Protein AF-A0A1V5HMG7-F1 (afdb_monomer)

Solvent-accessible surface area (backbone atoms only — not comparable to full-atom values): 12426 Å² total; per-residue (Å²): 134,92,83,87,89,84,86,83,82,83,75,90,71,89,78,79,80,79,65,58,74,43,75,39,18,56,75,58,71,57,64,48,77,43,84,37,98,64,78,73,75,46,53,29,39,28,39,98,87,43,77,40,80,52,62,65,53,78,57,101,50,31,39,41,38,46,32,39,56,62,41,57,50,66,52,40,67,31,29,38,40,39,27,39,102,86,50,78,48,68,35,36,31,35,26,33,52,66,51,83,76,68,47,74,50,60,67,86,51,69,45,70,47,84,57,64,32,34,40,37,32,30,38,84,97,30,69,43,25,67,73,42,45,67,56,51,22,41,48,51,34,44,55,68,15,62,85,63,78,90,49,70,53,66,32,26,32,56,50,82,40,81,85,43,54,83,38,55,39,85,67,91,60,56,70,70,36,54,49,69,94,63,42,34,40,71,62,69,14,27,30,34,34,32,44,77,31,21,26,76,42,78,22,67,37,46,70,41,34,52,60,50,62,63,75,60,111

Structure (mmCIF, N/CA/C/O backbone):
data_AF-A0A1V5HMG7-F1
#
_entry.id   AF-A0A1V5HMG7-F1
#
loop_
_atom_site.group_PDB
_atom_site.id
_atom_site.type_symbol
_atom_site.label_atom_id
_atom_site.label_alt_id
_atom_site.label_comp_id
_atom_site.label_asym_id
_atom_site.label_entity_id
_atom_site.label_seq_id
_atom_site.pdbx_PDB_ins_code
_atom_site.Cartn_x
_atom_site.Cartn_y
_atom_site.Cartn_z
_atom_site.occupancy
_atom_site.B_iso_or_equiv
_atom_site.auth_seq_id
_atom_site.auth_comp_id
_atom_site.auth_asym_id
_atom_site.auth_atom_id
_atom_site.pdbx_PDB_model_num
ATOM 1 N N . MET A 1 1 ? 56.183 -11.921 -51.281 1.00 41.34 1 MET A N 1
ATOM 2 C CA . MET A 1 1 ? 56.524 -10.857 -50.303 1.00 41.34 1 MET A CA 1
ATOM 3 C C . MET A 1 1 ? 55.271 -10.004 -50.102 1.00 41.34 1 MET A C 1
ATOM 5 O O . MET A 1 1 ? 54.881 -9.330 -51.035 1.00 41.34 1 MET A O 1
ATOM 9 N N . LYS A 1 2 ? 54.412 -10.300 -49.115 1.00 40.88 2 LYS A N 1
ATOM 10 C CA . LYS A 1 2 ? 54.302 -9.635 -47.791 1.00 40.88 2 LYS A CA 1
ATOM 11 C C . LYS A 1 2 ? 54.381 -8.093 -47.836 1.00 40.88 2 LYS A C 1
ATOM 13 O O . LYS A 1 2 ? 55.492 -7.581 -47.915 1.00 40.88 2 LYS A O 1
ATOM 18 N N . LYS A 1 3 ? 53.235 -7.401 -47.682 1.00 42.84 3 LYS A N 1
ATOM 19 C CA . LYS A 1 3 ? 52.805 -6.564 -46.519 1.00 42.84 3 LYS A CA 1
ATOM 20 C C . LYS A 1 3 ? 51.472 -5.830 -46.860 1.00 42.84 3 LYS A C 1
ATOM 22 O O . LYS A 1 3 ? 51.414 -5.196 -47.900 1.00 42.84 3 LYS A O 1
ATOM 27 N N . ILE A 1 4 ? 50.338 -6.153 -46.210 1.00 47.94 4 ILE A N 1
ATOM 28 C CA . ILE A 1 4 ? 49.714 -5.519 -45.004 1.00 47.94 4 ILE A CA 1
ATOM 29 C C . ILE A 1 4 ? 49.029 -4.173 -45.361 1.00 47.94 4 ILE A C 1
ATOM 31 O O . ILE A 1 4 ? 49.725 -3.223 -45.684 1.00 47.94 4 ILE A O 1
ATOM 35 N N . LEU A 1 5 ? 47.701 -4.130 -45.571 1.00 47.50 5 LEU A N 1
ATOM 36 C CA . LEU A 1 5 ? 46.578 -3.959 -44.608 1.00 47.50 5 LEU A CA 1
ATOM 37 C C . LEU A 1 5 ? 46.328 -2.483 -44.205 1.00 47.50 5 LEU A C 1
ATOM 39 O O . LEU A 1 5 ? 47.068 -1.932 -43.398 1.00 47.50 5 LEU A O 1
ATOM 43 N N . LEU A 1 6 ? 45.236 -1.896 -44.716 1.00 42.19 6 LEU A N 1
ATOM 44 C CA . LEU A 1 6 ? 44.549 -0.713 -44.165 1.00 42.19 6 LEU A CA 1
ATOM 45 C C . LEU A 1 6 ? 43.029 -0.941 -44.343 1.00 42.19 6 LEU A C 1
ATOM 47 O O . LEU A 1 6 ? 42.473 -0.694 -4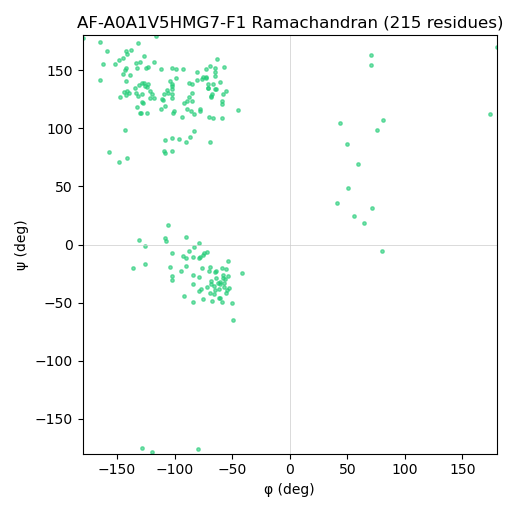5.405 1.00 42.19 6 LEU A O 1
ATOM 51 N N . LEU A 1 7 ? 42.438 -1.818 -43.533 1.00 39.22 7 LEU A N 1
ATOM 52 C CA . LEU A 1 7 ? 41.640 -1.484 -42.346 1.00 39.22 7 LEU A CA 1
ATOM 53 C C . LEU A 1 7 ? 40.410 -0.603 -42.657 1.00 39.22 7 LEU A C 1
ATOM 55 O O . LEU A 1 7 ? 40.332 0.561 -42.280 1.00 39.22 7 LEU A O 1
ATOM 59 N N . LEU A 1 8 ? 39.430 -1.199 -43.337 1.00 46.22 8 LEU A N 1
ATOM 60 C CA . LEU A 1 8 ? 38.052 -0.716 -43.367 1.00 46.22 8 LEU A CA 1
ATOM 61 C C . LEU A 1 8 ? 37.351 -1.325 -42.141 1.00 46.22 8 LEU A C 1
ATOM 63 O O . LEU A 1 8 ? 36.917 -2.473 -42.186 1.00 46.22 8 LEU A O 1
ATOM 67 N N . ILE A 1 9 ? 37.331 -0.609 -41.012 1.00 46.00 9 ILE A N 1
ATOM 68 C CA . ILE A 1 9 ? 36.569 -1.022 -39.823 1.00 46.00 9 ILE A CA 1
ATOM 69 C C . ILE A 1 9 ? 35.231 -0.301 -39.863 1.00 46.00 9 ILE A C 1
ATOM 71 O O . ILE A 1 9 ? 35.075 0.804 -39.353 1.00 46.00 9 ILE A O 1
ATOM 75 N N . LEU A 1 10 ? 34.264 -0.962 -40.490 1.00 47.91 10 LEU A N 1
ATOM 76 C CA . LEU A 1 10 ? 32.855 -0.779 -40.188 1.00 47.91 10 LEU A CA 1
ATOM 77 C C . LEU A 1 10 ? 32.445 -1.989 -39.337 1.00 47.91 10 LEU A C 1
ATOM 79 O O . LEU A 1 10 ? 31.935 -2.980 -39.849 1.00 47.91 10 LEU A O 1
ATOM 83 N N . THR A 1 11 ? 32.745 -1.959 -38.040 1.00 46.00 11 THR A N 1
ATOM 84 C CA . THR A 1 11 ? 32.173 -2.914 -37.083 1.00 46.00 11 THR A CA 1
ATOM 85 C C . THR A 1 11 ? 31.175 -2.173 -36.221 1.00 46.00 11 THR A C 1
ATOM 87 O O . THR A 1 11 ? 31.508 -1.634 -35.169 1.00 46.00 11 THR A O 1
ATOM 90 N N . ILE A 1 12 ? 29.932 -2.161 -36.693 1.00 47.66 12 ILE A N 1
ATOM 91 C CA . ILE A 1 12 ? 28.766 -2.036 -35.829 1.00 47.66 12 ILE A CA 1
ATOM 92 C C . ILE A 1 12 ? 28.712 -3.355 -35.049 1.00 47.66 12 ILE A C 1
ATOM 94 O O . ILE A 1 12 ? 28.147 -4.341 -35.507 1.00 47.66 12 ILE A O 1
ATOM 98 N N . LEU A 1 13 ? 29.401 -3.399 -33.914 1.00 39.97 13 LEU A N 1
ATOM 99 C CA . LEU A 1 13 ? 29.190 -4.404 -32.878 1.00 39.97 13 LEU A CA 1
ATOM 100 C C . LEU A 1 13 ? 28.547 -3.660 -31.713 1.00 39.97 13 LEU A C 1
ATOM 102 O O . LEU A 1 13 ? 29.211 -3.227 -30.777 1.00 39.97 13 LEU A O 1
ATOM 106 N N . ALA A 1 14 ? 27.237 -3.448 -31.838 1.00 54.09 14 ALA A N 1
ATOM 107 C CA . ALA A 1 14 ? 26.386 -3.203 -30.689 1.00 54.09 14 ALA A CA 1
ATOM 108 C C . ALA A 1 14 ? 26.505 -4.428 -29.770 1.00 54.09 14 ALA A C 1
ATOM 110 O O . ALA A 1 14 ? 26.261 -5.555 -30.199 1.00 54.09 14 ALA A O 1
ATOM 111 N N . GLY A 1 15 ? 26.937 -4.209 -28.533 1.00 37.56 15 GLY A N 1
ATOM 112 C CA . GLY A 1 15 ? 27.116 -5.262 -27.541 1.00 37.56 15 GLY A CA 1
ATOM 113 C C . GLY A 1 15 ? 27.062 -4.683 -26.133 1.00 37.56 15 GLY A C 1
ATOM 114 O O . GLY A 1 15 ? 28.106 -4.430 -25.549 1.00 37.56 15 GLY A O 1
ATOM 115 N N . CYS A 1 16 ? 25.829 -4.450 -25.668 1.00 39.88 16 CYS A N 1
ATOM 116 C CA . CYS A 1 16 ? 25.355 -4.148 -24.307 1.00 39.88 16 CYS A CA 1
ATOM 117 C C . CYS A 1 16 ? 26.059 -3.030 -23.514 1.00 39.88 16 CYS A C 1
ATOM 119 O O . CYS A 1 16 ? 26.917 -3.269 -22.672 1.00 39.88 16 CYS A O 1
ATOM 121 N N . GLN A 1 17 ? 25.586 -1.801 -23.731 1.00 54.19 17 GLN A N 1
ATOM 122 C CA . GLN A 1 17 ? 25.512 -0.761 -22.7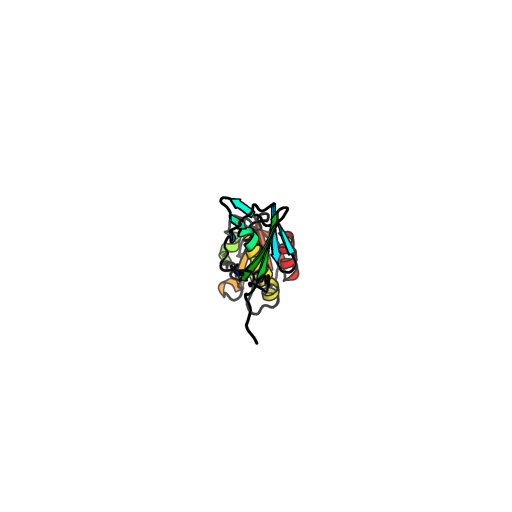00 1.00 54.19 17 GLN A CA 1
ATOM 123 C C . GLN A 1 17 ? 24.468 -1.208 -21.654 1.00 54.19 17 GLN A C 1
ATOM 125 O O . GLN A 1 17 ? 23.368 -1.587 -22.055 1.00 54.19 17 GLN A O 1
ATOM 130 N N . ASP A 1 18 ? 24.783 -1.197 -20.356 1.00 61.09 18 ASP A N 1
ATOM 131 C CA . ASP A 1 18 ? 23.780 -1.426 -19.304 1.00 61.09 18 ASP A CA 1
ATOM 132 C C . ASP A 1 18 ? 22.726 -0.304 -19.329 1.00 61.09 18 ASP A C 1
ATOM 134 O O . ASP A 1 18 ? 23.083 0.874 -19.408 1.00 61.09 18 ASP A O 1
ATOM 138 N N . ASP A 1 19 ? 21.436 -0.654 -19.254 1.00 75.06 19 ASP A N 1
ATOM 139 C CA . ASP A 1 19 ? 20.359 0.334 -19.108 1.00 75.06 19 ASP A CA 1
ATOM 140 C C . ASP A 1 19 ? 20.630 1.214 -17.871 1.00 75.06 19 ASP A C 1
ATOM 142 O O . ASP A 1 19 ? 20.900 0.656 -16.797 1.00 75.06 19 ASP A O 1
ATOM 146 N N . PRO A 1 20 ? 20.541 2.557 -17.966 1.00 82.38 20 PRO A N 1
ATOM 147 C CA . PRO A 1 20 ? 20.749 3.425 -16.813 1.00 82.38 20 PRO A CA 1
ATOM 148 C C . PRO A 1 20 ? 19.769 3.069 -15.685 1.00 82.38 20 PRO A C 1
ATOM 150 O O . PRO A 1 20 ? 18.562 2.944 -15.913 1.00 82.38 20 PRO A O 1
ATOM 153 N N . LEU A 1 21 ? 20.316 2.879 -14.478 1.00 91.12 21 LEU A N 1
ATOM 154 C CA . LEU A 1 21 ? 19.575 2.602 -13.251 1.00 91.12 21 LEU A CA 1
ATOM 155 C C . LEU A 1 21 ? 19.254 3.898 -12.527 1.00 91.12 21 LEU A C 1
ATOM 157 O O . LEU A 1 21 ? 20.141 4.646 -12.121 1.00 91.12 21 LEU A O 1
ATOM 161 N N . TYR A 1 22 ? 17.969 4.102 -12.326 1.00 91.50 22 TYR A N 1
ATOM 162 C CA . TYR A 1 22 ? 17.427 5.038 -11.376 1.00 91.50 22 TYR A CA 1
ATOM 163 C C . TYR A 1 22 ? 17.043 4.272 -10.113 1.00 91.50 22 TYR A C 1
ATOM 165 O O . TYR A 1 22 ? 16.729 3.091 -10.178 1.00 91.50 22 TYR A O 1
ATOM 173 N N . GLN A 1 23 ? 17.081 4.922 -8.961 1.00 94.00 23 GLN A N 1
ATOM 174 C CA . GLN A 1 23 ? 16.575 4.374 -7.707 1.00 94.00 23 GLN A CA 1
ATOM 175 C C . GLN A 1 23 ? 15.573 5.363 -7.159 1.00 94.00 23 GLN A C 1
ATOM 177 O O . GLN A 1 23 ? 15.704 6.544 -7.414 1.00 94.00 23 GLN A O 1
ATOM 182 N N . TYR A 1 24 ? 14.616 4.885 -6.402 1.00 90.81 24 TYR A N 1
ATOM 183 C CA . TYR A 1 24 ? 13.510 5.556 -5.760 1.00 90.81 24 TYR A CA 1
ATOM 184 C C . TYR A 1 24 ? 13.277 4.751 -4.488 1.00 90.81 24 TYR A C 1
ATOM 186 O O . TYR A 1 24 ? 13.724 3.620 -4.328 1.00 90.81 24 TYR A O 1
ATOM 194 N N . ASP A 1 25 ? 12.649 5.348 -3.510 1.00 88.75 25 ASP A N 1
ATOM 195 C CA . ASP A 1 25 ? 12.481 4.743 -2.208 1.00 88.75 25 ASP A CA 1
ATOM 196 C C . ASP A 1 25 ? 11.134 5.247 -1.695 1.00 88.75 25 ASP A C 1
ATOM 198 O O . ASP A 1 25 ? 10.872 6.426 -1.718 1.00 88.75 25 ASP A O 1
ATOM 202 N N . LYS A 1 26 ? 10.203 4.407 -1.283 1.00 75.00 26 LYS A N 1
ATOM 203 C CA . LYS A 1 26 ? 8.953 4.764 -0.580 1.00 75.00 26 LYS A CA 1
ATOM 204 C C . LYS A 1 26 ? 9.188 5.115 0.864 1.00 75.00 26 LYS A C 1
ATOM 206 O O . LYS A 1 26 ? 8.304 5.651 1.523 1.00 75.00 26 LYS A O 1
ATOM 211 N N . GLN A 1 27 ? 10.405 4.875 1.330 1.00 72.06 27 GLN A N 1
ATOM 212 C CA . GLN A 1 27 ? 10.985 5.577 2.45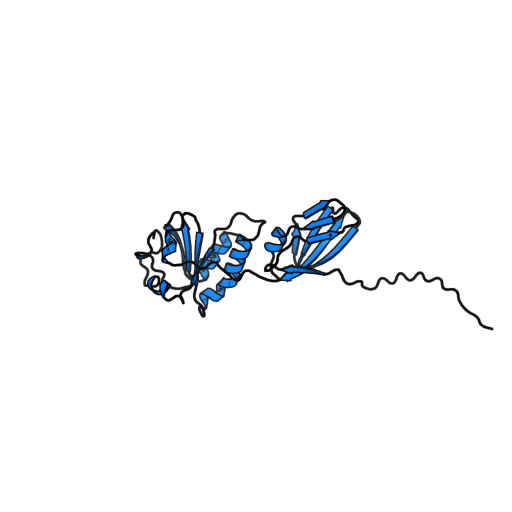2 1.00 72.06 27 GLN A CA 1
ATOM 213 C C . GLN A 1 27 ? 11.767 6.859 2.006 1.00 72.06 27 GLN A C 1
ATOM 215 O O . GLN A 1 27 ? 12.007 7.687 2.882 1.00 72.06 27 GLN A O 1
ATOM 220 N N . ASN A 1 28 ? 12.071 7.114 0.702 1.00 64.38 28 ASN A N 1
ATOM 221 C CA . ASN A 1 28 ? 12.680 8.350 0.104 1.00 64.38 28 ASN A CA 1
ATOM 222 C C . ASN A 1 28 ? 12.231 8.702 -1.372 1.00 64.38 28 ASN A C 1
ATOM 224 O O . ASN A 1 28 ? 12.987 8.543 -2.348 1.00 64.38 28 ASN A O 1
ATOM 228 N N . PRO A 1 29 ? 10.968 9.148 -1.560 1.00 76.81 29 PRO A N 1
ATOM 229 C CA . PRO A 1 29 ? 10.334 9.200 -2.887 1.00 76.81 29 PRO A CA 1
ATOM 230 C C . PRO A 1 29 ? 10.660 10.483 -3.672 1.00 76.81 29 PRO A C 1
ATOM 232 O O . PRO A 1 29 ? 10.606 11.573 -3.107 1.00 76.81 29 PRO A O 1
ATOM 235 N N . HIS A 1 30 ? 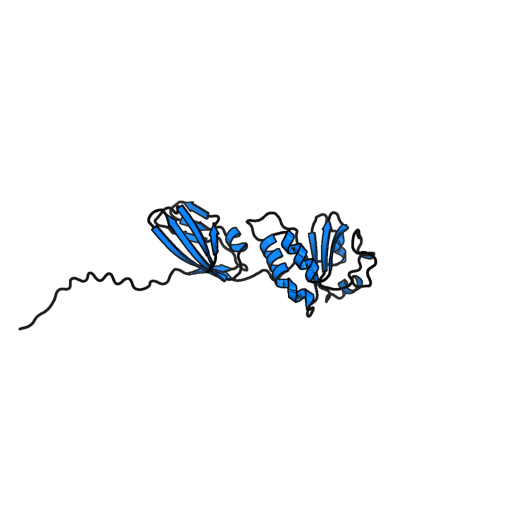10.936 10.404 -4.984 1.00 75.88 30 HIS A N 1
ATOM 236 C CA . HIS A 1 30 ? 11.226 11.570 -5.846 1.00 75.88 30 HIS A CA 1
ATOM 237 C C . HIS A 1 30 ? 10.644 11.461 -7.258 1.00 75.88 30 HIS A C 1
ATOM 239 O O . HIS A 1 30 ? 10.454 10.371 -7.793 1.00 75.88 30 HIS A O 1
ATOM 245 N N . GLN A 1 31 ? 10.350 12.612 -7.873 1.00 84.62 31 GLN A N 1
ATOM 246 C CA . GLN A 1 31 ? 9.998 12.611 -9.289 1.00 84.62 31 GLN A CA 1
ATOM 247 C C . GLN A 1 31 ? 11.205 12.169 -10.095 1.00 84.62 31 GLN A C 1
ATOM 249 O O . GLN A 1 31 ? 12.354 12.451 -9.740 1.00 84.62 31 GLN A O 1
ATOM 254 N N . LEU A 1 32 ? 10.925 11.516 -11.201 1.00 91.06 32 LEU A N 1
ATOM 255 C CA . LEU A 1 32 ? 11.968 10.937 -12.002 1.00 91.06 32 LEU A CA 1
ATOM 256 C C . LEU A 1 32 ? 12.135 11.725 -13.297 1.00 91.06 32 LEU A C 1
ATOM 258 O O . LEU A 1 32 ? 11.193 11.811 -14.084 1.00 91.06 32 LEU A O 1
ATOM 262 N N . ASN A 1 33 ? 13.332 12.283 -13.507 1.00 90.69 33 ASN A N 1
ATOM 263 C CA . ASN A 1 33 ? 13.663 13.068 -14.694 1.00 90.69 33 ASN A CA 1
ATOM 264 C C . ASN A 1 33 ? 14.564 12.284 -15.632 1.00 90.69 33 ASN A C 1
ATOM 266 O O . ASN A 1 33 ? 15.619 11.768 -15.250 1.00 90.69 33 ASN A O 1
ATOM 270 N N . ILE A 1 34 ? 14.160 12.265 -16.889 1.00 91.81 34 ILE A N 1
ATOM 271 C CA . ILE A 1 34 ? 14.833 11.505 -17.923 1.00 91.81 34 ILE A CA 1
ATOM 272 C C . ILE A 1 34 ? 15.067 12.465 -19.087 1.00 91.81 34 ILE A C 1
ATOM 274 O O . ILE A 1 34 ? 14.120 12.965 -19.690 1.00 91.81 34 ILE A O 1
ATOM 278 N N . ALA A 1 35 ? 16.333 12.782 -19.374 1.00 91.56 35 ALA A N 1
ATOM 279 C CA . ALA A 1 35 ? 16.687 13.646 -20.497 1.00 91.56 35 ALA A CA 1
ATOM 280 C C . ALA A 1 35 ? 16.382 12.923 -21.811 1.00 91.56 35 ALA A C 1
ATOM 282 O O . ALA A 1 35 ? 16.854 11.803 -22.024 1.00 91.56 35 ALA A O 1
ATOM 283 N N . LEU A 1 36 ? 15.613 13.565 -22.689 1.00 86.00 36 LEU A N 1
ATOM 284 C CA . LEU A 1 36 ? 15.187 12.973 -23.951 1.00 86.00 36 LEU A CA 1
ATOM 285 C C . LEU A 1 36 ? 15.613 13.833 -25.129 1.00 86.00 36 LEU A C 1
ATOM 287 O O . LEU A 1 36 ? 15.441 15.045 -25.143 1.00 86.00 36 LEU A O 1
ATOM 291 N N . CYS A 1 37 ? 16.087 13.181 -26.182 1.00 90.38 37 CYS A N 1
ATOM 292 C CA . CYS A 1 37 ? 16.374 13.821 -27.463 1.00 90.38 37 CYS A CA 1
ATOM 293 C C . CYS A 1 37 ? 15.176 13.811 -28.430 1.00 90.38 37 CYS A C 1
ATOM 295 O O . CYS A 1 37 ? 15.323 14.207 -29.586 1.00 90.38 37 CYS A O 1
ATOM 297 N N . PHE A 1 38 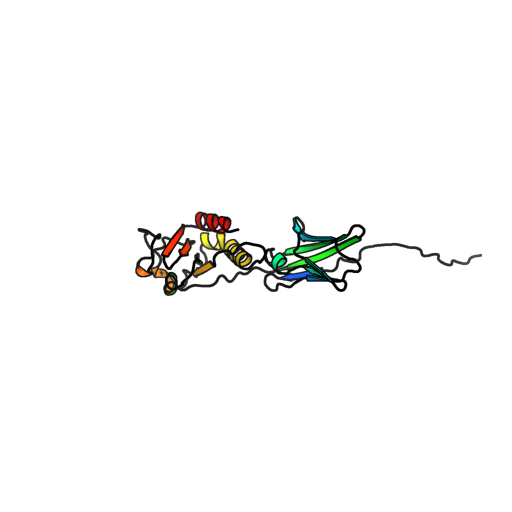? 14.009 13.358 -27.968 1.00 94.19 38 PHE A N 1
ATOM 298 C CA . PHE A 1 38 ? 12.762 13.297 -28.725 1.00 94.19 38 PHE A CA 1
ATOM 299 C C . PHE A 1 38 ? 11.569 13.657 -27.833 1.00 94.19 38 PHE A C 1
ATOM 301 O O . PHE A 1 38 ? 11.687 13.678 -26.606 1.00 94.19 38 PHE A O 1
ATOM 308 N N . THR A 1 39 ? 10.436 13.962 -28.463 1.00 95.62 39 THR A N 1
ATOM 309 C CA . THR A 1 39 ? 9.185 14.291 -27.774 1.00 95.62 39 THR A CA 1
ATOM 310 C C . THR A 1 39 ? 8.389 13.008 -27.530 1.00 95.62 39 THR A C 1
ATOM 312 O O . THR A 1 39 ? 8.006 12.375 -28.509 1.00 95.62 39 THR A O 1
ATOM 315 N N . PRO A 1 40 ? 8.145 12.606 -26.270 1.00 95.56 40 PRO A N 1
ATOM 316 C CA . PRO A 1 40 ? 7.413 11.386 -25.958 1.00 95.56 40 PRO A CA 1
ATOM 317 C C . PRO A 1 40 ? 5.927 11.535 -26.301 1.00 95.56 40 PRO A C 1
ATOM 319 O O . PRO A 1 40 ? 5.315 12.563 -26.014 1.00 95.56 40 PRO A O 1
ATOM 322 N N . GLU A 1 41 ? 5.348 10.495 -26.892 1.00 95.06 41 GLU A N 1
ATOM 323 C CA . GLU A 1 41 ? 3.904 10.364 -27.132 1.00 95.06 41 GLU A CA 1
ATOM 324 C C . GLU A 1 41 ? 3.267 9.419 -26.104 1.00 95.06 41 GLU A C 1
ATOM 326 O O . GLU A 1 41 ? 2.118 9.610 -25.711 1.00 95.06 41 GLU A O 1
ATOM 331 N N . GLU A 1 42 ? 4.031 8.439 -25.617 1.00 94.19 42 GLU A N 1
ATOM 332 C CA . GLU A 1 42 ? 3.598 7.496 -24.593 1.00 94.19 42 GLU A CA 1
ATOM 333 C C . GLU A 1 42 ? 4.741 7.196 -23.620 1.00 94.19 42 GLU A C 1
ATOM 335 O O . GLU A 1 42 ? 5.871 6.896 -24.019 1.00 94.19 42 GLU A O 1
ATOM 340 N N . VAL A 1 43 ? 4.432 7.270 -22.326 1.00 94.19 43 VAL A N 1
ATOM 341 C CA . VAL A 1 43 ? 5.347 6.923 -21.239 1.00 94.19 43 VAL A CA 1
ATOM 342 C C . VAL A 1 43 ? 4.619 6.023 -20.276 1.00 94.19 43 VAL A C 1
ATOM 344 O O . VAL A 1 43 ? 3.540 6.345 -19.767 1.00 94.19 43 VAL A O 1
ATOM 347 N N . VAL A 1 44 ? 5.263 4.907 -20.001 1.00 92.25 44 VAL A N 1
ATOM 348 C CA . VAL A 1 44 ? 4.708 3.870 -19.161 1.00 92.25 44 VAL A CA 1
ATOM 349 C C . VAL A 1 44 ? 5.755 3.404 -18.170 1.00 92.25 44 VAL A C 1
ATOM 351 O O . VAL A 1 44 ? 6.924 3.202 -18.511 1.00 92.25 44 VAL A O 1
ATOM 354 N N . LEU A 1 45 ? 5.335 3.272 -16.916 1.00 90.00 45 LEU A N 1
ATOM 355 C CA . LEU A 1 45 ? 6.141 2.623 -15.898 1.00 90.00 45 LEU A CA 1
ATOM 356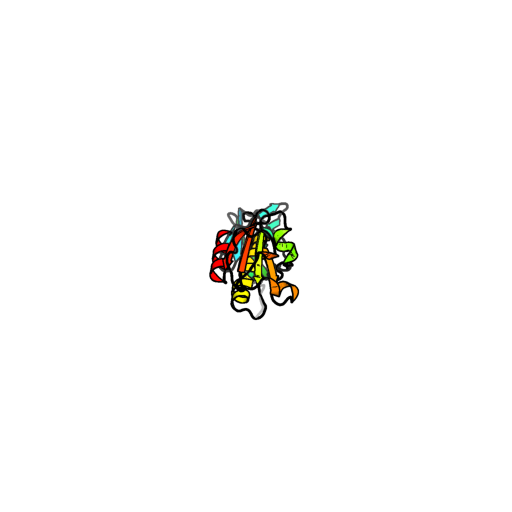 C C . LEU A 1 45 ? 5.886 1.151 -16.083 1.00 90.00 45 LEU A C 1
ATOM 358 O O . LEU A 1 45 ? 4.772 0.680 -15.888 1.00 90.00 45 LEU A O 1
ATOM 362 N N . LEU A 1 46 ? 6.932 0.487 -16.519 1.00 78.38 46 LEU A N 1
ATOM 363 C CA . LEU A 1 46 ? 7.028 -0.940 -16.615 1.00 78.38 46 LEU A CA 1
ATOM 364 C C . LEU A 1 46 ? 7.595 -1.459 -15.307 1.00 78.38 46 LEU A C 1
ATOM 366 O O . LEU A 1 46 ? 8.799 -1.636 -15.201 1.00 78.38 46 LEU A O 1
ATOM 370 N N . ASP A 1 47 ? 6.779 -1.758 -14.307 1.00 81.88 47 ASP A N 1
ATOM 371 C CA . ASP A 1 47 ? 7.250 -2.852 -13.446 1.00 81.88 47 ASP A CA 1
ATOM 372 C C . ASP A 1 47 ? 7.315 -4.124 -14.303 1.00 81.88 47 ASP A C 1
ATOM 374 O O . ASP A 1 47 ? 6.759 -4.155 -15.404 1.00 81.88 47 ASP A O 1
ATOM 378 N N . GLU A 1 48 ? 8.079 -5.131 -13.885 1.00 66.94 48 GLU A N 1
ATOM 379 C CA . GLU A 1 48 ? 8.241 -6.393 -14.620 1.00 66.94 48 GLU A CA 1
ATOM 380 C C . GLU A 1 48 ? 6.931 -6.953 -15.223 1.00 66.94 48 GLU A C 1
ATOM 382 O O . GLU A 1 48 ? 6.992 -7.688 -16.212 1.00 66.94 48 GLU A O 1
ATOM 387 N N . ASN A 1 49 ? 5.766 -6.602 -14.660 1.00 58.50 49 ASN A N 1
ATOM 388 C CA . ASN A 1 49 ? 4.461 -7.160 -15.001 1.00 58.50 49 ASN A CA 1
ATOM 389 C C . ASN A 1 49 ? 3.372 -6.149 -15.392 1.00 58.50 49 ASN A C 1
ATOM 391 O O . ASN A 1 49 ? 2.377 -6.563 -15.987 1.00 58.50 49 ASN A O 1
ATOM 395 N N . ASP A 1 50 ? 3.526 -4.862 -15.087 1.00 73.81 50 ASP A N 1
ATOM 396 C CA . ASP A 1 50 ? 2.469 -3.872 -15.293 1.00 73.81 50 ASP A CA 1
ATOM 397 C C . ASP A 1 50 ? 2.951 -2.682 -16.111 1.00 73.81 50 ASP A C 1
ATOM 39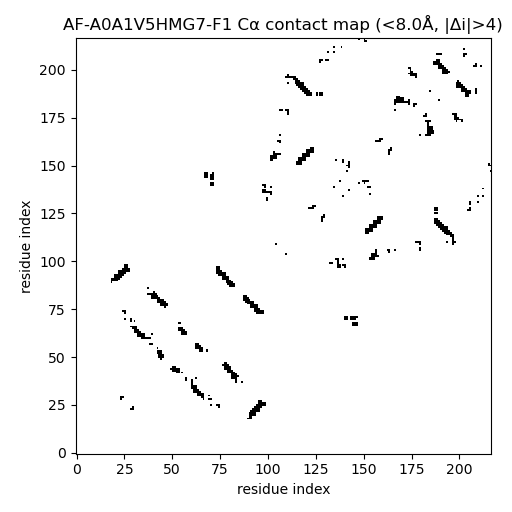9 O O . ASP A 1 50 ? 4.041 -2.151 -15.916 1.00 73.81 50 ASP A O 1
ATOM 403 N N . VAL A 1 51 ? 2.077 -2.247 -17.014 1.00 79.81 51 VAL A N 1
ATOM 404 C CA . VAL A 1 51 ? 2.248 -1.040 -17.814 1.00 79.81 51 VAL A CA 1
ATOM 405 C C . VAL A 1 51 ? 1.369 0.026 -17.187 1.00 79.81 51 VAL A C 1
ATOM 407 O O . VAL A 1 51 ? 0.181 0.139 -17.491 1.00 79.81 51 VAL A O 1
ATOM 410 N N . TYR A 1 52 ? 1.933 0.799 -16.273 1.00 77.81 52 TYR A N 1
ATOM 411 C CA . TYR A 1 52 ? 1.190 1.883 -15.659 1.00 77.81 52 TYR A CA 1
ATOM 412 C C . TYR A 1 52 ? 1.282 3.098 -16.550 1.00 77.81 52 TYR A C 1
ATOM 414 O O . TYR A 1 52 ? 2.383 3.578 -16.845 1.00 77.81 52 TYR A O 1
ATOM 422 N N . THR A 1 53 ? 0.120 3.621 -16.944 1.00 80.88 53 THR A N 1
ATOM 423 C CA . THR A 1 53 ? 0.073 4.982 -17.455 1.00 80.88 53 THR A CA 1
ATOM 424 C C . THR A 1 53 ? 0.598 5.864 -16.350 1.00 80.88 53 THR A C 1
ATOM 426 O O . THR A 1 53 ? -0.010 6.023 -15.288 1.00 80.88 53 THR A O 1
ATOM 429 N N . LEU A 1 54 ? 1.788 6.381 -16.595 1.00 79.69 54 LEU A N 1
ATOM 430 C CA . LEU A 1 54 ? 2.346 7.349 -15.702 1.00 79.69 54 LEU A CA 1
ATOM 431 C C . LEU A 1 54 ? 1.590 8.645 -15.908 1.00 79.69 54 LEU A C 1
ATOM 433 O O . LEU A 1 54 ? 1.201 9.000 -17.016 1.00 79.69 54 LEU A O 1
ATOM 437 N N . ASP A 1 55 ? 1.388 9.362 -14.825 1.00 81.56 55 ASP A N 1
ATOM 438 C CA . ASP A 1 55 ? 1.149 10.782 -14.959 1.00 81.56 55 ASP A CA 1
ATOM 439 C C . ASP A 1 55 ? 2.515 11.443 -15.205 1.00 81.56 55 ASP A C 1
ATOM 441 O O . ASP A 1 55 ? 3.422 11.339 -14.364 1.00 81.56 55 ASP A O 1
ATOM 445 N N . TRP A 1 56 ? 2.694 12.020 -16.396 1.00 93.12 56 TRP A N 1
ATOM 446 C CA . TRP A 1 56 ? 3.977 12.516 -16.902 1.00 93.12 56 TRP A CA 1
ATOM 447 C C . TRP A 1 56 ? 3.833 13.790 -17.751 1.00 93.12 56 TRP A C 1
ATOM 449 O O . TRP A 1 56 ? 2.752 14.103 -18.249 1.00 93.12 56 TRP A O 1
ATOM 459 N N . THR A 1 57 ? 4.931 14.536 -17.927 1.00 94.19 57 THR A N 1
ATOM 460 C CA . THR A 1 57 ? 5.005 15.753 -18.769 1.00 94.19 57 THR A CA 1
ATOM 461 C C . THR A 1 57 ? 6.333 15.864 -19.519 1.00 94.19 57 THR A C 1
ATOM 463 O O . THR A 1 57 ? 7.294 15.160 -19.200 1.00 94.19 57 THR A O 1
ATOM 466 N N . TYR A 1 58 ? 6.395 16.762 -20.510 1.00 96.12 58 TYR A N 1
ATOM 467 C CA . TYR A 1 58 ? 7.583 16.980 -21.336 1.00 96.12 58 TYR A CA 1
ATOM 468 C C . TYR A 1 58 ? 7.818 18.459 -21.689 1.00 96.12 58 TYR A C 1
ATOM 470 O O . TYR A 1 58 ? 6.913 19.107 -22.212 1.00 96.12 58 TYR A O 1
ATOM 478 N N . GLU A 1 59 ? 9.031 18.973 -21.458 1.00 89.25 59 GLU A N 1
ATOM 479 C CA . GLU A 1 59 ? 9.449 20.356 -21.771 1.00 89.25 59 GLU A CA 1
ATOM 480 C C . GLU A 1 59 ? 10.981 20.499 -21.784 1.00 89.25 59 GLU A C 1
ATOM 482 O O . GLU A 1 59 ? 11.667 19.680 -21.175 1.00 89.25 59 GLU A O 1
ATOM 487 N N . ASP A 1 60 ? 11.523 21.491 -22.513 1.00 88.62 60 ASP A N 1
ATOM 488 C CA . ASP A 1 60 ? 12.971 21.779 -22.636 1.00 88.62 60 ASP A CA 1
ATOM 489 C C . ASP A 1 60 ? 13.865 20.524 -22.765 1.00 88.62 60 ASP A C 1
ATOM 491 O O . ASP A 1 60 ? 14.994 20.469 -22.274 1.00 88.62 60 ASP A O 1
ATOM 495 N N . ALA A 1 61 ? 13.342 19.511 -23.465 1.00 93.44 61 ALA A N 1
ATOM 496 C CA . ALA A 1 61 ? 13.963 18.212 -23.711 1.00 93.44 61 ALA A CA 1
ATOM 497 C C . ALA A 1 61 ? 14.071 17.237 -22.508 1.00 93.44 61 ALA A C 1
ATOM 499 O O . ALA A 1 61 ? 14.983 16.408 -22.464 1.00 93.44 61 ALA A O 1
ATOM 500 N N . GLN A 1 62 ? 13.138 17.256 -21.551 1.00 93.94 62 GLN A N 1
ATOM 501 C CA . GLN A 1 62 ? 13.086 16.283 -20.444 1.00 93.94 62 GLN A CA 1
ATOM 502 C C . GLN A 1 62 ? 11.699 15.663 -20.256 1.00 93.94 62 GLN A C 1
ATOM 504 O O . GLN A 1 62 ? 10.699 16.374 -20.269 1.00 93.94 62 GLN A O 1
ATOM 509 N N . LEU A 1 63 ? 11.649 14.343 -20.033 1.00 94.62 63 LEU A N 1
ATOM 510 C CA . LEU A 1 63 ? 10.481 13.649 -19.491 1.00 94.62 63 LEU A CA 1
ATOM 511 C C . LEU A 1 63 ? 10.522 13.663 -17.978 1.00 94.62 63 LEU A C 1
ATOM 513 O O . LEU A 1 63 ? 11.554 13.403 -17.358 1.00 94.62 63 LEU A O 1
ATOM 517 N N . ILE A 1 64 ? 9.350 13.884 -17.414 1.00 91.44 64 ILE A N 1
ATOM 518 C CA . ILE A 1 64 ? 9.162 14.016 -15.986 1.00 91.44 64 ILE A CA 1
ATOM 519 C C . ILE A 1 64 ? 8.040 13.058 -15.572 1.00 91.44 64 ILE A C 1
ATOM 521 O O . ILE A 1 64 ? 6.933 13.164 -16.097 1.00 91.44 64 ILE A O 1
ATOM 525 N N . ILE A 1 65 ? 8.313 12.129 -14.646 1.00 90.06 65 ILE A N 1
ATOM 526 C CA . ILE A 1 65 ? 7.336 11.182 -14.070 1.00 90.06 65 ILE A CA 1
ATOM 527 C C . ILE A 1 65 ? 7.045 11.558 -12.629 1.00 90.06 65 ILE A C 1
ATOM 529 O O . ILE A 1 65 ? 7.961 11.695 -11.812 1.00 90.06 65 ILE A O 1
ATOM 533 N N . ARG A 1 66 ? 5.757 11.667 -12.304 1.00 85.25 66 ARG A N 1
ATOM 534 C CA . ARG A 1 66 ? 5.316 12.102 -10.979 1.00 85.25 66 ARG A CA 1
ATOM 535 C C . ARG A 1 66 ? 5.587 11.046 -9.908 1.00 85.25 66 ARG A C 1
ATOM 537 O O . ARG A 1 66 ? 5.282 9.865 -10.065 1.00 85.25 66 ARG A O 1
ATOM 544 N N . SER A 1 67 ? 6.116 11.503 -8.778 1.00 78.81 67 SER A N 1
ATOM 545 C CA . SER A 1 67 ? 6.422 10.684 -7.600 1.00 78.81 67 SER A CA 1
ATOM 546 C C . SER A 1 67 ? 5.186 10.065 -6.943 1.00 78.81 67 SER A C 1
ATOM 548 O O . SER A 1 67 ? 5.300 9.105 -6.209 1.00 78.81 67 SER A O 1
ATOM 550 N N . GLU A 1 68 ? 4.022 10.654 -7.164 1.00 73.81 68 GLU A N 1
ATOM 551 C CA . GLU A 1 68 ? 2.690 10.362 -6.643 1.00 73.81 68 GLU A CA 1
ATOM 552 C C . GLU A 1 68 ? 2.158 9.057 -7.155 1.00 73.81 68 GLU A C 1
ATOM 554 O O . GLU A 1 68 ? 1.742 8.192 -6.392 1.00 73.81 68 GLU A O 1
ATOM 559 N N . THR A 1 69 ? 2.283 8.951 -8.466 1.00 75.44 69 THR A N 1
ATOM 560 C CA . THR A 1 69 ? 2.244 7.725 -9.204 1.00 75.44 69 THR A CA 1
ATOM 561 C C . THR A 1 69 ? 3.213 6.789 -8.493 1.00 75.44 69 THR A C 1
ATOM 563 O O . THR A 1 69 ? 2.722 5.896 -7.822 1.00 75.44 69 THR A O 1
ATOM 566 N N . LEU A 1 70 ? 4.528 7.066 -8.470 1.00 80.12 70 LEU A N 1
ATOM 567 C CA . LEU A 1 70 ? 5.580 6.203 -7.880 1.00 80.12 70 LEU A CA 1
ATOM 568 C C . LEU A 1 70 ? 5.364 5.782 -6.399 1.00 80.12 70 LEU A C 1
ATOM 570 O O . LEU A 1 70 ? 5.792 4.698 -6.011 1.00 80.12 70 LEU A O 1
ATOM 574 N N . ASN A 1 71 ? 4.646 6.577 -5.605 1.00 74.31 71 ASN A N 1
ATOM 575 C CA . ASN A 1 71 ? 4.333 6.371 -4.186 1.00 74.31 71 ASN A CA 1
ATOM 576 C C . ASN A 1 71 ? 3.121 5.459 -3.986 1.00 74.31 71 ASN A C 1
ATOM 578 O O . ASN A 1 71 ? 3.022 4.797 -2.961 1.00 74.31 71 ASN A O 1
ATOM 582 N N . CYS A 1 72 ? 2.213 5.412 -4.964 1.00 68.38 72 CYS A N 1
ATOM 583 C CA . CYS A 1 72 ? 1.147 4.405 -5.027 1.00 68.38 72 CYS A CA 1
ATOM 584 C C . CYS A 1 72 ? 1.702 3.022 -5.319 1.00 68.38 72 CYS A C 1
ATOM 586 O O . CYS A 1 72 ? 1.017 2.021 -5.106 1.00 68.38 72 CYS A O 1
ATOM 588 N N . PHE A 1 73 ? 2.922 2.972 -5.845 1.00 69.56 73 PHE A N 1
ATOM 589 C CA . PHE A 1 73 ? 3.561 1.708 -6.116 1.00 69.56 73 PHE A CA 1
ATOM 590 C C . PHE A 1 73 ? 4.143 1.146 -4.831 1.00 69.56 73 PHE A C 1
ATOM 592 O O . PHE A 1 73 ? 4.067 1.716 -3.751 1.00 69.56 73 PHE A O 1
ATOM 599 N N . ILE A 1 74 ? 4.836 0.033 -4.956 1.00 69.94 74 ILE A N 1
ATOM 600 C CA . ILE A 1 74 ? 5.465 -0.688 -3.853 1.00 69.94 74 ILE A CA 1
ATOM 601 C C . ILE A 1 74 ? 6.996 -0.625 -3.926 1.00 69.94 74 ILE A C 1
ATOM 603 O O . ILE A 1 74 ? 7.526 -0.448 -5.018 1.00 69.94 74 ILE A O 1
ATOM 607 N N . ALA A 1 75 ? 7.723 -0.686 -2.806 1.00 82.56 75 ALA A N 1
ATOM 608 C CA . ALA A 1 75 ? 9.170 -0.929 -2.866 1.00 82.56 75 ALA A CA 1
ATOM 609 C C . ALA A 1 75 ? 9.460 -2.063 -3.865 1.00 82.56 75 ALA A C 1
ATOM 611 O O . ALA A 1 75 ? 9.016 -3.177 -3.618 1.00 82.56 75 ALA A O 1
ATOM 612 N N . GLY A 1 76 ? 10.157 -1.818 -4.972 1.00 68.38 76 GLY A N 1
ATOM 613 C CA . GLY A 1 76 ? 10.678 -2.821 -5.899 1.00 68.38 76 GLY A CA 1
ATOM 614 C C . GLY A 1 76 ? 11.434 -2.201 -7.072 1.00 68.38 76 GLY A C 1
ATOM 615 O O . GLY A 1 76 ? 11.381 -1.002 -7.264 1.00 68.38 76 GLY A O 1
ATOM 616 N N . GLU A 1 77 ? 12.126 -2.990 -7.884 1.00 90.88 77 GLU A N 1
ATOM 617 C CA . GLU A 1 77 ? 12.672 -2.499 -9.153 1.00 90.88 77 GLU A CA 1
ATOM 618 C C . GLU A 1 77 ? 11.606 -2.460 -10.257 1.00 90.88 77 GLU A C 1
ATOM 620 O O . GLU A 1 77 ? 10.757 -3.334 -10.377 1.00 90.88 77 GLU A O 1
ATOM 625 N N . TYR A 1 78 ? 11.669 -1.417 -11.070 1.00 91.88 78 TYR A N 1
ATOM 626 C CA . TYR A 1 78 ? 10.789 -1.045 -12.163 1.00 91.88 78 TYR A CA 1
ATOM 627 C C . TYR A 1 78 ? 11.665 -0.705 -13.377 1.00 91.88 78 TYR A C 1
ATOM 629 O O . TYR A 1 78 ? 12.893 -0.613 -13.320 1.00 91.88 78 TYR A O 1
ATOM 637 N N . ARG A 1 79 ? 11.024 -0.480 -14.508 1.00 95.00 79 ARG A N 1
ATOM 638 C CA . ARG A 1 79 ? 11.552 0.049 -15.756 1.00 95.00 79 ARG A CA 1
ATOM 639 C C . ARG A 1 79 ? 10.613 1.126 -16.256 1.00 95.00 79 ARG A C 1
ATOM 641 O O . ARG A 1 79 ? 9.442 1.150 -15.917 1.00 95.00 79 ARG A O 1
ATOM 648 N N . ILE A 1 80 ? 11.100 2.038 -17.070 1.00 94.94 80 ILE A N 1
ATOM 649 C CA . ILE A 1 80 ? 10.254 3.053 -17.693 1.00 94.94 80 ILE A CA 1
ATOM 650 C C . ILE A 1 80 ? 10.500 3.004 -19.183 1.00 94.94 80 ILE A C 1
ATOM 652 O O . ILE A 1 80 ? 11.639 3.194 -19.615 1.00 94.94 80 ILE A O 1
ATOM 656 N N . ASN A 1 81 ? 9.426 2.772 -19.941 1.00 94.88 81 ASN A N 1
ATOM 657 C CA . ASN A 1 81 ? 9.435 2.824 -21.394 1.00 94.88 81 ASN A CA 1
ATOM 658 C C . ASN A 1 81 ? 8.823 4.124 -21.887 1.00 94.88 81 ASN A C 1
ATOM 660 O O . ASN A 1 81 ? 7.763 4.555 -21.440 1.00 94.88 81 ASN A O 1
ATOM 664 N N . ILE A 1 82 ? 9.518 4.729 -22.836 1.00 94.94 82 ILE A N 1
ATOM 665 C CA . ILE A 1 82 ? 9.234 6.058 -23.352 1.00 94.94 82 ILE A CA 1
ATOM 666 C C . ILE A 1 82 ? 9.274 5.941 -24.864 1.00 94.94 82 ILE A C 1
ATOM 668 O O . ILE A 1 82 ? 10.312 5.577 -25.423 1.00 94.94 82 ILE A O 1
ATOM 672 N N . THR A 1 83 ? 8.156 6.216 -25.522 1.00 95.00 83 THR A N 1
ATOM 673 C CA . THR A 1 83 ? 7.999 6.002 -26.961 1.00 95.00 83 THR A CA 1
ATOM 674 C C . THR A 1 83 ? 7.391 7.208 -27.657 1.00 95.00 83 THR A C 1
ATOM 676 O O . THR A 1 83 ? 6.644 7.988 -27.067 1.00 95.00 83 THR A O 1
ATOM 679 N N . ASP A 1 84 ? 7.743 7.355 -28.925 1.00 94.25 84 ASP A N 1
ATOM 680 C CA . ASP A 1 84 ? 6.999 8.132 -29.910 1.00 94.25 84 ASP A CA 1
ATOM 681 C C . ASP A 1 84 ? 6.766 7.243 -31.145 1.00 94.25 84 ASP A C 1
ATOM 683 O O . ASP A 1 84 ? 7.139 6.067 -31.158 1.00 94.25 84 ASP A O 1
ATOM 687 N N . SER A 1 85 ? 6.195 7.795 -32.214 1.00 93.88 85 SER A N 1
ATOM 688 C CA . SER A 1 85 ? 5.971 7.073 -33.474 1.00 93.88 85 SER A CA 1
ATOM 689 C C . SER A 1 85 ? 7.199 6.384 -34.111 1.00 93.88 85 SER A C 1
ATOM 691 O O . SER A 1 85 ? 7.026 5.587 -35.039 1.00 93.88 85 SER A O 1
ATOM 693 N N . LYS A 1 86 ? 8.436 6.688 -33.688 1.00 93.88 86 LYS A N 1
ATOM 694 C CA . LYS A 1 86 ? 9.695 6.215 -34.300 1.00 93.88 86 LYS A CA 1
ATOM 695 C C . LYS A 1 86 ? 10.762 5.743 -33.310 1.00 93.88 86 LYS A C 1
ATOM 697 O O . LYS A 1 86 ? 11.678 5.036 -33.730 1.00 93.88 86 LYS A O 1
ATOM 702 N N . ASN A 1 87 ? 10.691 6.150 -32.049 1.00 93.75 87 ASN A N 1
ATOM 703 C CA . ASN A 1 87 ? 11.737 5.980 -31.050 1.00 93.75 87 ASN A CA 1
ATOM 704 C C . ASN A 1 87 ? 11.222 5.219 -29.828 1.00 93.75 87 ASN A C 1
ATOM 706 O O . ASN A 1 87 ? 10.045 5.261 -29.474 1.00 93.75 87 ASN A O 1
ATOM 710 N N . THR A 1 88 ? 12.138 4.532 -29.147 1.00 93.31 88 THR A N 1
ATOM 711 C CA . THR A 1 88 ? 11.873 3.863 -27.871 1.00 93.31 88 THR A CA 1
ATOM 712 C C . THR A 1 88 ? 13.102 3.966 -26.976 1.00 93.31 88 THR A C 1
ATOM 714 O O . THR A 1 88 ? 14.212 3.658 -27.410 1.00 93.31 88 THR A O 1
ATOM 717 N N . LEU A 1 89 ? 12.897 4.372 -25.724 1.00 92.56 89 LEU A N 1
ATOM 718 C CA . LEU A 1 89 ? 13.894 4.364 -24.657 1.00 92.56 89 LEU A CA 1
ATOM 719 C C . LEU A 1 89 ? 13.364 3.550 -23.472 1.00 92.56 89 LEU A C 1
ATOM 721 O O . LEU A 1 89 ? 12.214 3.724 -23.079 1.00 92.56 89 LEU A O 1
ATOM 725 N N . SER A 1 90 ? 14.221 2.703 -22.902 1.00 93.50 90 SER A N 1
ATOM 726 C CA . SER A 1 90 ? 13.960 1.928 -21.685 1.00 93.50 90 SER A CA 1
ATOM 727 C C . SER A 1 90 ? 15.010 2.273 -20.625 1.00 93.50 90 SER A C 1
ATOM 729 O O . SER A 1 90 ? 16.203 2.234 -20.921 1.00 93.50 90 SER A O 1
ATOM 731 N N . VAL A 1 91 ? 14.592 2.545 -19.387 1.00 93.69 91 VAL A N 1
ATOM 732 C CA . VAL A 1 91 ? 15.486 2.765 -18.226 1.00 93.69 91 VAL A CA 1
ATOM 733 C C . VAL A 1 91 ? 15.058 1.914 -17.031 1.00 93.69 91 VAL A C 1
ATOM 735 O O . VAL A 1 91 ? 13.898 1.524 -16.981 1.00 93.69 91 VAL A O 1
ATOM 738 N N . LYS A 1 92 ? 15.953 1.616 -16.078 1.00 95.06 92 LYS A N 1
ATOM 739 C CA . LYS A 1 92 ? 15.618 0.897 -14.826 1.00 95.06 92 LYS A CA 1
ATOM 740 C C . LYS A 1 92 ? 15.282 1.888 -13.698 1.00 95.06 92 LYS A C 1
ATOM 742 O O . LYS A 1 92 ? 15.835 2.976 -13.693 1.00 95.06 92 LYS A O 1
ATOM 747 N N . LEU A 1 93 ? 14.439 1.519 -12.737 1.00 93.19 93 LEU A N 1
ATOM 748 C CA . LEU A 1 93 ? 13.999 2.308 -11.577 1.00 93.19 93 LEU A CA 1
ATOM 749 C C . LEU A 1 93 ? 13.839 1.399 -10.344 1.00 93.19 93 LEU A C 1
ATOM 751 O O . LEU A 1 93 ? 12.808 0.776 -10.189 1.00 93.19 93 LEU A O 1
ATOM 755 N N . GLU A 1 94 ? 14.794 1.318 -9.429 1.00 93.88 94 GLU A N 1
ATOM 756 C CA . GLU A 1 94 ? 14.559 0.747 -8.094 1.00 93.88 94 GLU A CA 1
ATOM 757 C C . GLU A 1 94 ? 13.567 1.616 -7.321 1.00 93.88 94 GLU A C 1
ATOM 759 O O . GLU A 1 94 ? 13.564 2.815 -7.491 1.00 93.88 94 GLU A O 1
ATOM 764 N N . ILE A 1 95 ? 12.717 1.039 -6.497 1.00 89.31 95 ILE A N 1
ATOM 765 C CA . ILE A 1 95 ? 11.852 1.639 -5.496 1.00 89.31 95 ILE A CA 1
ATOM 766 C C . ILE A 1 95 ? 12.161 0.838 -4.216 1.00 89.31 95 ILE A C 1
ATOM 768 O O . ILE A 1 95 ? 12.155 -0.378 -4.242 1.00 89.31 95 ILE A O 1
ATOM 772 N N . SER A 1 96 ? 12.457 1.427 -3.076 1.00 89.38 96 SER A N 1
ATOM 773 C CA . SER A 1 96 ? 12.636 0.710 -1.795 1.00 89.38 96 SER A CA 1
ATOM 774 C C . SER A 1 96 ? 11.577 1.126 -0.774 1.00 89.38 96 SER A C 1
ATOM 776 O O . SER A 1 96 ? 10.672 1.837 -1.152 1.00 89.38 96 SER A O 1
ATOM 778 N N . GLY A 1 97 ? 11.546 0.587 0.449 1.00 70.25 97 GLY A N 1
ATOM 779 C CA . GLY A 1 97 ? 10.705 1.084 1.553 1.00 70.25 97 GLY A CA 1
ATOM 780 C C . GLY A 1 97 ? 9.156 0.930 1.561 1.00 70.25 97 GLY A C 1
ATOM 781 O O . GLY A 1 97 ? 8.461 0.840 0.568 1.00 70.25 97 GLY A O 1
ATOM 782 N N . PHE A 1 98 ? 8.569 0.923 2.751 1.00 70.00 98 PHE A N 1
ATOM 783 C CA . PHE A 1 98 ? 7.128 1.105 3.005 1.00 70.00 98 PHE A CA 1
ATOM 784 C C . PHE A 1 98 ? 6.959 1.713 4.389 1.00 70.00 98 PHE A C 1
ATOM 786 O O . PHE A 1 98 ? 7.842 1.521 5.243 1.00 70.00 98 PHE A O 1
ATOM 793 N N . ASN A 1 99 ? 5.861 2.421 4.651 1.00 65.56 99 ASN A N 1
ATOM 794 C CA . ASN A 1 99 ? 5.742 3.128 5.914 1.00 65.56 99 ASN A CA 1
ATOM 795 C C . ASN A 1 99 ? 5.245 2.221 7.037 1.00 65.56 99 ASN A C 1
ATOM 797 O O . ASN A 1 99 ? 4.054 2.025 7.267 1.00 65.56 99 ASN A O 1
ATOM 801 N N . GLN A 1 100 ? 6.210 1.728 7.807 1.00 75.50 100 GLN A N 1
ATOM 802 C CA . GLN A 1 100 ? 5.965 0.847 8.941 1.00 75.50 100 GLN A CA 1
ATOM 803 C C . GLN A 1 100 ? 5.489 1.578 10.215 1.00 75.50 100 GLN A C 1
ATOM 805 O O . GLN A 1 100 ? 5.257 0.951 11.254 1.00 75.50 100 GLN A O 1
ATOM 810 N N . ASN A 1 101 ? 5.332 2.903 10.156 1.00 78.62 101 ASN A N 1
ATOM 811 C CA . ASN A 1 101 ? 5.039 3.757 11.302 1.00 78.62 101 ASN A CA 1
ATOM 812 C C . ASN A 1 101 ? 3.603 4.267 11.255 1.00 78.62 101 ASN A C 1
ATOM 814 O O . ASN A 1 101 ? 3.333 5.419 10.910 1.00 78.62 101 ASN A O 1
ATOM 818 N N . ILE A 1 102 ? 2.675 3.407 11.646 1.00 88.81 102 ILE A N 1
ATOM 819 C CA . ILE A 1 102 ? 1.281 3.813 11.806 1.00 88.81 102 ILE A CA 1
ATOM 820 C C . ILE A 1 102 ? 1.183 4.713 13.049 1.00 88.81 102 ILE A C 1
ATOM 822 O O . ILE A 1 102 ? 1.752 4.361 14.092 1.00 88.81 102 ILE A O 1
ATOM 826 N N . PRO A 1 103 ? 0.476 5.858 12.986 1.00 86.12 103 PRO A N 1
ATOM 827 C CA . PRO A 1 103 ? 0.371 6.789 14.103 1.00 86.12 103 PRO A CA 1
ATOM 828 C C . PRO A 1 103 ? -0.229 6.127 15.330 1.00 86.12 103 PRO A C 1
ATOM 830 O O . PRO A 1 103 ? -1.338 5.612 15.268 1.00 86.12 103 PRO A O 1
ATOM 833 N N . SER A 1 104 ? 0.477 6.167 16.456 1.00 90.12 104 SER A N 1
ATOM 834 C CA . SER A 1 104 ? -0.106 5.688 17.706 1.00 90.12 104 SER A CA 1
ATOM 835 C C . SER A 1 104 ? -1.119 6.705 18.260 1.00 90.12 104 SER A C 1
ATOM 837 O O . SER A 1 104 ? -0.923 7.909 18.111 1.00 90.12 104 SER A O 1
ATOM 839 N N . LEU A 1 105 ? -2.197 6.226 18.876 1.00 88.94 105 LEU A N 1
ATOM 840 C CA . LEU A 1 105 ? -3.271 7.007 19.496 1.00 88.94 105 LEU A CA 1
ATOM 841 C C . LEU A 1 105 ? -3.443 6.539 20.949 1.00 88.94 105 LEU A C 1
ATOM 843 O O . LEU A 1 105 ? -3.414 5.333 21.212 1.00 88.94 105 LEU A O 1
ATOM 847 N N . LEU A 1 106 ? -3.607 7.464 21.898 1.00 87.62 106 LEU A N 1
ATOM 848 C CA . LEU A 1 106 ? -3.980 7.100 23.264 1.00 87.62 106 LEU A CA 1
ATOM 849 C C . LEU A 1 106 ? -5.484 6.861 23.332 1.00 87.62 106 LEU A C 1
ATOM 851 O O . LEU A 1 106 ? -6.275 7.493 22.629 1.00 87.62 106 LEU A O 1
ATOM 855 N N . LYS A 1 107 ? -5.910 5.957 24.209 1.00 86.81 107 LYS A N 1
ATOM 856 C CA . LYS A 1 107 ? -7.334 5.642 24.335 1.00 86.81 107 LYS A CA 1
ATOM 857 C C . LYS A 1 107 ? -8.179 6.847 24.773 1.00 86.81 107 LYS A C 1
ATOM 859 O O . LYS A 1 107 ? -9.327 6.953 24.355 1.00 86.81 107 LYS A O 1
ATOM 864 N N . GLU A 1 108 ? -7.636 7.749 25.592 1.00 88.44 108 GLU A N 1
ATOM 865 C CA . GLU A 1 108 ? -8.321 8.949 26.098 1.00 88.44 108 GLU A CA 1
ATOM 866 C C . GLU A 1 108 ? -8.746 9.876 24.961 1.00 88.44 108 GLU A C 1
ATOM 868 O O . GLU A 1 108 ? -9.810 10.484 25.009 1.00 88.44 108 GLU A O 1
ATOM 873 N N . GLU A 1 109 ? -7.968 9.892 23.886 1.00 87.69 109 GLU A N 1
ATOM 874 C CA . GLU A 1 109 ? -8.159 10.786 22.749 1.00 87.69 109 GLU A CA 1
ATOM 875 C C . GLU A 1 109 ? -9.181 10.260 21.734 1.00 87.69 109 GLU A C 1
ATOM 877 O O . GLU A 1 109 ? -9.577 10.972 20.807 1.00 87.69 109 GLU A O 1
ATOM 882 N N . LEU A 1 110 ? -9.599 9.000 21.870 1.00 88.44 110 LEU A N 1
ATOM 883 C CA . LEU A 1 110 ? -10.361 8.275 20.857 1.00 88.44 110 LEU A CA 1
ATOM 884 C C . LEU A 1 110 ? -11.671 8.974 20.465 1.00 88.44 110 LEU A C 1
ATOM 886 O O . LEU A 1 110 ? -12.081 8.913 19.312 1.00 88.44 110 LEU A O 1
ATOM 890 N N . PHE A 1 111 ? -12.318 9.664 21.402 1.00 91.56 111 PHE A N 1
ATOM 891 C CA . PHE A 1 111 ? -13.565 10.396 21.153 1.00 91.56 111 PHE A CA 1
ATOM 892 C C . PHE A 1 111 ? -13.385 11.909 21.131 1.00 91.56 111 PHE A C 1
ATOM 894 O O . PHE A 1 111 ? -14.353 12.637 20.959 1.00 91.56 111 PHE A O 1
ATOM 901 N N . GLU A 1 112 ? -12.164 12.409 21.269 1.00 87.12 112 GLU A N 1
ATOM 902 C CA . GLU A 1 112 ? -11.882 13.845 21.262 1.00 87.12 112 GLU A CA 1
ATOM 903 C C . GLU A 1 112 ? -11.592 14.355 19.838 1.00 87.12 112 GLU A C 1
ATOM 905 O O . GLU A 1 112 ? -11.721 15.547 19.556 1.00 87.12 112 GLU A O 1
ATOM 910 N N . LYS A 1 113 ? -11.259 13.451 18.900 1.00 84.38 113 LYS A N 1
ATOM 911 C CA . LYS A 1 113 ? -10.990 13.784 17.491 1.00 84.38 113 LYS A CA 1
ATOM 912 C C . LYS A 1 113 ? -12.271 14.250 16.757 1.00 84.38 113 LYS A C 1
ATOM 914 O O . LYS A 1 113 ? -13.261 13.521 16.755 1.00 84.38 113 LYS A O 1
ATOM 919 N N . PRO A 1 114 ? -12.254 15.414 16.073 1.00 69.19 114 PRO A N 1
ATOM 920 C CA . PRO A 1 114 ? -13.447 16.035 15.475 1.00 69.19 114 PRO A CA 1
ATOM 921 C C . PRO A 1 114 ? -13.863 15.500 14.088 1.00 69.19 114 PRO A C 1
ATOM 923 O O . PRO A 1 114 ? -14.856 15.969 13.536 1.00 69.19 114 PRO A O 1
ATOM 926 N N . THR A 1 115 ? -13.121 14.564 13.485 1.00 85.38 115 THR A N 1
ATOM 927 C CA . THR A 1 115 ? -13.329 14.103 12.093 1.00 85.38 115 THR A CA 1
ATOM 928 C C . THR A 1 115 ? -13.641 12.605 11.988 1.00 85.38 115 THR A C 1
ATOM 930 O O . THR A 1 115 ? -13.782 11.918 12.996 1.00 85.38 115 THR A O 1
ATOM 933 N N . SER A 1 116 ? -13.806 12.105 10.752 1.00 91.94 116 SER A N 1
ATOM 934 C CA . SER A 1 116 ? -13.981 10.676 10.459 1.00 91.94 116 SER A CA 1
ATOM 935 C C . SER A 1 116 ? -12.630 9.970 10.339 1.00 91.94 116 SER A C 1
ATOM 937 O O . SER A 1 116 ? -11.773 10.453 9.602 1.00 91.94 116 SER A O 1
ATOM 939 N N . PHE A 1 117 ? -12.436 8.842 11.022 1.00 93.94 117 PHE A N 1
ATOM 940 C CA . PHE A 1 117 ? -11.160 8.120 11.015 1.00 93.94 117 PHE A CA 1
ATOM 941 C C . PHE A 1 117 ? -11.299 6.652 11.402 1.00 93.94 117 PHE A C 1
ATOM 943 O O . PHE A 1 117 ? -12.317 6.211 11.935 1.00 93.94 117 PHE A O 1
ATOM 950 N N . LEU A 1 118 ? -10.231 5.916 11.131 1.00 95.50 118 LEU A N 1
ATOM 951 C CA . LEU A 1 118 ? -10.028 4.533 11.489 1.00 95.50 118 LEU A CA 1
ATOM 952 C C . LEU A 1 118 ? -9.109 4.412 12.699 1.00 95.50 118 LEU A C 1
ATOM 954 O O . LEU A 1 118 ? -8.090 5.093 12.777 1.00 95.50 118 LEU A O 1
ATOM 958 N N . VAL A 1 119 ? -9.441 3.518 13.627 1.00 96.12 119 VAL A N 1
ATOM 959 C CA . VAL A 1 119 ? -8.560 3.155 14.744 1.00 96.12 119 VAL A CA 1
ATOM 960 C C . VAL A 1 119 ? -8.318 1.663 14.738 1.00 96.12 119 VAL A C 1
ATOM 962 O O . VAL A 1 119 ? -9.228 0.879 14.982 1.00 96.12 119 VAL A O 1
ATOM 965 N N . PHE A 1 120 ? -7.079 1.292 14.473 1.00 96.12 120 PHE A N 1
ATOM 966 C CA . PHE A 1 120 ? -6.546 -0.050 14.466 1.00 96.12 120 PHE A CA 1
ATOM 967 C C . PHE A 1 120 ? -5.935 -0.398 15.827 1.00 96.12 120 PHE A C 1
ATOM 969 O O . PHE A 1 120 ? -4.890 0.100 16.231 1.00 96.12 120 PHE A O 1
ATOM 976 N N . PHE A 1 121 ? -6.574 -1.291 16.561 1.00 95.00 121 PHE A N 1
ATOM 977 C CA . PHE A 1 121 ? -6.057 -1.804 17.819 1.00 95.00 121 PHE A CA 1
ATOM 978 C C . PHE A 1 121 ? -5.160 -2.999 17.540 1.00 95.00 121 PHE A C 1
ATOM 980 O O . PHE A 1 121 ? -5.589 -3.956 16.895 1.00 95.00 121 PHE A O 1
ATOM 987 N N . SER A 1 122 ? -3.933 -2.964 18.054 1.00 92.88 122 SER A N 1
ATOM 988 C CA . SER A 1 122 ? -2.928 -3.993 17.811 1.00 92.88 122 SER A CA 1
ATOM 989 C C . SER A 1 122 ? -2.143 -4.376 19.057 1.00 92.88 122 SER A C 1
ATOM 991 O O . SER A 1 122 ? -2.138 -3.650 20.043 1.00 92.88 122 SER A O 1
ATOM 993 N N . LYS A 1 123 ? -1.393 -5.472 19.005 1.00 89.25 123 LYS A N 1
ATOM 994 C CA . LYS A 1 123 ? -0.456 -5.890 20.057 1.00 89.25 123 LYS A CA 1
ATOM 995 C C . LYS A 1 123 ? 0.754 -6.557 19.405 1.00 89.25 123 LYS A C 1
ATOM 997 O O . LYS A 1 123 ? 0.573 -7.206 18.376 1.00 89.25 123 LYS A O 1
ATOM 1002 N N . ALA A 1 124 ? 1.953 -6.416 19.973 1.00 85.88 124 ALA A N 1
ATOM 1003 C CA . ALA A 1 124 ? 3.073 -7.221 19.497 1.00 85.88 124 ALA A CA 1
ATOM 1004 C C . ALA A 1 124 ? 2.851 -8.691 19.881 1.00 85.88 124 ALA A C 1
ATOM 1006 O O . ALA A 1 124 ? 2.115 -9.008 20.821 1.00 85.88 124 ALA A O 1
ATOM 1007 N N . ASN A 1 125 ? 3.424 -9.615 19.114 1.00 82.44 125 ASN A N 1
ATOM 1008 C CA . ASN A 1 125 ? 3.175 -11.047 19.289 1.00 82.44 125 ASN A CA 1
ATOM 1009 C C . ASN A 1 125 ? 1.675 -11.402 19.209 1.00 82.44 125 ASN A C 1
ATOM 1011 O O . ASN A 1 125 ? 1.219 -12.383 19.802 1.00 82.44 125 ASN A O 1
ATOM 1015 N N . CYS A 1 126 ? 0.875 -10.573 18.527 1.00 87.00 126 CYS A N 1
ATOM 1016 C CA . CYS A 1 126 ? -0.504 -10.896 18.215 1.00 87.00 126 CYS A CA 1
ATOM 1017 C C . CYS A 1 126 ? -0.581 -11.339 16.775 1.00 87.00 126 CYS A C 1
ATOM 1019 O O . CYS A 1 126 ? -0.470 -10.537 15.845 1.00 87.00 126 CYS A O 1
ATOM 1021 N N . TYR A 1 127 ? -0.896 -12.620 16.650 1.00 75.75 127 TYR A N 1
ATOM 1022 C CA . TYR A 1 127 ? -1.056 -13.279 15.376 1.00 75.75 127 TYR A CA 1
ATOM 1023 C C . TYR A 1 127 ? -1.994 -12.497 14.444 1.00 75.75 127 TYR A C 1
ATOM 1025 O O . TYR A 1 127 ? -1.602 -12.137 13.344 1.00 75.75 127 TYR A O 1
ATOM 1033 N N . GLY A 1 128 ? -3.185 -12.102 14.905 1.00 84.69 128 GLY A N 1
ATOM 1034 C CA . GLY A 1 128 ? -4.119 -11.320 14.088 1.00 84.69 128 GLY A CA 1
ATOM 1035 C C . GLY A 1 128 ? -3.635 -9.915 13.695 1.00 84.69 128 GLY A C 1
ATOM 1036 O O . GLY A 1 128 ? -4.101 -9.386 12.696 1.00 84.69 128 GLY A O 1
ATOM 1037 N N . CYS A 1 129 ? -2.717 -9.298 14.442 1.00 86.88 129 CYS A N 1
ATOM 1038 C CA . CYS A 1 129 ? -2.237 -7.941 14.158 1.00 86.88 129 CYS A CA 1
ATOM 1039 C C . CYS A 1 129 ? -1.126 -7.943 13.117 1.00 86.88 129 CYS A C 1
ATOM 1041 O O . CYS A 1 129 ? -1.213 -7.215 12.135 1.00 86.88 129 CYS A O 1
ATOM 1043 N N . GLU A 1 130 ? -0.120 -8.796 13.318 1.00 85.94 130 GLU A N 1
ATOM 1044 C CA . GLU A 1 130 ? 0.966 -9.035 12.360 1.00 85.94 130 GLU A CA 1
ATOM 1045 C C . GLU A 1 130 ? 0.399 -9.388 10.984 1.00 85.94 130 GLU A C 1
ATOM 1047 O O . GLU A 1 130 ? 0.885 -8.891 9.969 1.00 85.94 130 GLU A O 1
ATOM 1052 N N . LEU A 1 131 ? -0.704 -10.151 10.990 1.00 75.94 131 LEU A N 1
ATOM 1053 C CA . LEU A 1 131 ? -1.439 -10.579 9.803 1.00 75.94 131 LEU A CA 1
ATOM 1054 C C . LEU A 1 131 ? -1.977 -9.447 8.923 1.00 75.94 131 LEU A C 1
ATOM 1056 O O . LEU A 1 131 ? -2.259 -9.699 7.759 1.00 75.94 131 LEU A O 1
ATOM 1060 N N . ILE A 1 132 ? -2.128 -8.229 9.433 1.00 87.88 132 ILE A N 1
ATOM 1061 C CA . ILE A 1 132 ? -2.672 -7.107 8.657 1.00 87.88 132 ILE A CA 1
ATOM 1062 C C . ILE A 1 132 ? -1.753 -5.888 8.656 1.00 87.88 132 ILE A C 1
ATOM 1064 O O . ILE A 1 132 ? -2.058 -4.916 7.979 1.00 87.88 132 ILE A O 1
ATOM 1068 N N . MET A 1 133 ? -0.605 -5.924 9.344 1.00 84.94 133 MET A N 1
ATOM 1069 C CA . MET A 1 133 ? 0.294 -4.768 9.458 1.00 84.94 133 MET A CA 1
ATOM 1070 C C . MET A 1 133 ? 0.725 -4.210 8.109 1.00 84.94 133 MET A C 1
ATOM 1072 O O . MET A 1 133 ? 0.728 -3.001 7.954 1.00 84.94 133 MET A O 1
ATOM 1076 N N . ALA A 1 134 ? 1.043 -5.057 7.130 1.00 82.81 134 ALA A N 1
ATOM 1077 C CA . ALA A 1 134 ? 1.442 -4.603 5.801 1.00 82.81 134 ALA A CA 1
ATOM 1078 C C . ALA A 1 134 ? 0.294 -3.945 5.023 1.00 82.81 134 ALA A C 1
ATOM 1080 O O . ALA A 1 134 ? 0.547 -3.037 4.247 1.00 82.81 134 ALA A O 1
ATOM 1081 N N . ASP A 1 135 ? -0.958 -4.359 5.227 1.00 86.19 135 ASP A N 1
ATOM 1082 C CA . ASP A 1 135 ? -2.131 -3.700 4.641 1.00 86.19 135 ASP A CA 1
ATOM 1083 C C . ASP A 1 135 ? -2.509 -2.450 5.400 1.00 86.19 135 ASP A C 1
ATOM 1085 O O . ASP A 1 135 ? -3.029 -1.523 4.805 1.00 86.19 135 ASP A O 1
ATOM 1089 N N . ILE A 1 136 ? -2.206 -2.394 6.689 1.00 88.88 136 ILE A N 1
ATOM 1090 C CA . ILE A 1 136 ? -2.283 -1.150 7.426 1.00 88.88 136 ILE A CA 1
ATOM 1091 C C . ILE A 1 136 ? -1.177 -0.214 6.932 1.00 88.88 136 ILE A C 1
ATOM 1093 O O . ILE A 1 136 ? -1.484 0.939 6.697 1.00 88.88 136 ILE A O 1
ATOM 1097 N N . TYR A 1 137 ? 0.048 -0.689 6.681 1.00 87.00 137 TYR A N 1
ATOM 1098 C CA . TYR A 1 137 ? 1.147 0.083 6.087 1.00 87.00 137 TYR A CA 1
ATOM 1099 C C . TYR A 1 137 ? 0.858 0.481 4.664 1.00 87.00 137 TYR A C 1
ATOM 1101 O O . TYR A 1 137 ? 1.196 1.582 4.298 1.00 87.00 137 TYR A O 1
ATOM 1109 N N . ARG A 1 138 ? 0.188 -0.365 3.886 1.00 80.38 138 ARG A N 1
ATOM 1110 C CA . ARG A 1 138 ? -0.189 -0.063 2.513 1.00 80.38 138 ARG A CA 1
ATOM 1111 C C . ARG A 1 138 ? -1.403 0.825 2.450 1.00 80.38 138 ARG A C 1
ATOM 1113 O O . ARG A 1 138 ? -1.462 1.671 1.594 1.00 80.38 138 ARG A O 1
ATOM 1120 N N . TYR A 1 139 ? -2.402 0.615 3.289 1.00 84.94 139 TYR A N 1
ATOM 1121 C CA . TYR A 1 139 ? -3.536 1.517 3.390 1.00 84.94 139 TYR A CA 1
ATOM 1122 C C . TYR A 1 139 ? -3.057 2.865 3.898 1.00 84.94 139 TYR A C 1
ATOM 1124 O O . TYR A 1 139 ? -3.489 3.882 3.397 1.00 84.94 139 TYR A O 1
ATOM 1132 N N . HIS A 1 140 ? -2.126 2.867 4.843 1.00 82.06 140 HIS A N 1
ATOM 1133 C CA . HIS A 1 140 ? -1.390 4.048 5.257 1.00 82.06 140 HIS A CA 1
ATOM 1134 C C . HIS A 1 140 ? -0.583 4.617 4.084 1.00 82.06 140 HIS A C 1
ATOM 1136 O O . HIS A 1 140 ? -0.733 5.792 3.791 1.00 82.06 140 HIS A O 1
ATOM 1142 N N . ASP A 1 141 ? 0.133 3.793 3.316 1.00 78.00 141 ASP A N 1
ATOM 1143 C CA . ASP A 1 141 ? 0.941 4.215 2.169 1.00 78.00 141 ASP A CA 1
ATOM 1144 C C . ASP A 1 141 ? 0.069 4.714 1.016 1.00 78.00 141 ASP A C 1
ATOM 1146 O O . ASP A 1 141 ? 0.449 5.663 0.354 1.00 78.00 141 ASP A O 1
ATOM 1150 N N . ALA A 1 142 ? -1.120 4.145 0.825 1.00 75.38 142 ALA A N 1
ATOM 1151 C CA . ALA A 1 142 ? -2.117 4.446 -0.195 1.00 75.38 142 ALA A CA 1
ATOM 1152 C C . ALA A 1 142 ? -3.000 5.620 0.215 1.00 75.38 142 ALA A C 1
ATOM 1154 O O . ALA A 1 142 ? -3.360 6.433 -0.622 1.00 75.38 142 ALA A O 1
ATOM 1155 N N . GLN A 1 143 ? -3.287 5.768 1.511 1.00 72.25 143 GLN A N 1
ATOM 1156 C CA . GLN A 1 143 ? -3.828 6.997 2.088 1.00 72.25 143 GLN A CA 1
ATOM 1157 C C . GLN A 1 143 ? -2.817 8.114 1.848 1.00 72.25 143 GLN A C 1
ATOM 1159 O O . GLN A 1 143 ? -3.192 9.262 1.622 1.00 72.25 143 GLN A O 1
ATOM 1164 N N . THR A 1 144 ? -1.530 7.770 1.872 1.00 54.69 144 THR A N 1
ATOM 1165 C CA . THR A 1 144 ? -0.459 8.681 1.495 1.00 54.69 144 THR A CA 1
ATOM 1166 C C . THR A 1 144 ? -0.136 8.681 -0.006 1.00 54.69 144 THR A C 1
ATOM 1168 O O . THR A 1 144 ? 0.645 9.535 -0.433 1.00 54.69 144 THR A O 1
ATOM 1171 N N . ALA A 1 145 ? -0.738 7.808 -0.824 1.00 61.19 145 ALA A N 1
ATOM 1172 C CA . ALA A 1 145 ? -0.453 7.692 -2.247 1.00 61.19 145 ALA A CA 1
ATOM 1173 C C . ALA A 1 145 ? -1.492 8.428 -3.091 1.00 61.19 145 ALA A C 1
ATOM 1175 O O . ALA A 1 145 ? -2.665 8.524 -2.751 1.00 61.19 145 ALA A O 1
ATOM 1176 N N . ARG A 1 146 ? -1.039 9.042 -4.183 1.00 51.84 146 ARG A N 1
ATOM 1177 C CA . ARG A 1 146 ? -1.610 10.323 -4.617 1.00 51.84 146 ARG A CA 1
ATOM 1178 C C . ARG A 1 146 ? -2.491 10.296 -5.876 1.00 51.84 146 ARG A C 1
ATOM 1180 O O . ARG A 1 146 ? -2.965 11.357 -6.262 1.00 51.84 146 ARG A O 1
ATOM 1187 N N . ASN A 1 147 ? -2.794 9.134 -6.464 1.00 53.44 147 ASN A N 1
ATOM 1188 C CA . ASN A 1 147 ? -3.685 9.028 -7.639 1.00 53.44 147 ASN A CA 1
ATOM 1189 C C . ASN A 1 147 ? -5.100 8.467 -7.330 1.00 53.44 147 ASN A C 1
ATOM 1191 O O . ASN A 1 147 ? -5.787 8.037 -8.257 1.00 53.44 147 ASN A O 1
ATOM 1195 N N . HIS A 1 148 ? -5.552 8.434 -6.066 1.00 48.31 148 HIS A N 1
ATOM 1196 C CA . HIS A 1 148 ? -6.857 7.872 -5.642 1.00 48.31 148 HIS A CA 1
ATOM 1197 C C . HIS A 1 148 ? -7.710 8.856 -4.806 1.00 48.31 148 HIS A C 1
ATOM 1199 O O . HIS A 1 148 ? -7.203 9.861 -4.307 1.00 48.31 148 HIS A O 1
ATOM 1205 N N . GLU A 1 149 ? -9.020 8.590 -4.683 1.00 57.69 149 GLU A N 1
ATOM 1206 C CA . GLU A 1 149 ? -9.951 9.327 -3.803 1.00 57.69 149 GLU A CA 1
ATOM 1207 C C . GLU A 1 149 ? -9.489 9.308 -2.323 1.00 57.69 149 GLU A C 1
ATOM 1209 O O . GLU A 1 149 ? -8.798 8.372 -1.914 1.00 57.69 149 GLU A O 1
ATOM 1214 N N . PRO A 1 150 ? -9.836 10.316 -1.484 1.00 63.56 150 PRO A N 1
ATOM 1215 C CA . PRO A 1 150 ? -9.296 10.415 -0.130 1.00 63.56 150 PRO A CA 1
ATOM 1216 C C . PRO A 1 150 ? -9.781 9.275 0.773 1.00 63.56 150 PRO A C 1
ATOM 1218 O O . PRO A 1 150 ? -10.925 9.247 1.233 1.00 63.56 150 PRO A O 1
ATOM 1221 N N . LEU A 1 151 ? -8.851 8.376 1.087 1.00 80.19 151 LEU A N 1
ATOM 1222 C CA . LEU A 1 151 ? -8.992 7.353 2.116 1.00 80.19 151 LEU A CA 1
ATOM 1223 C C . LEU A 1 151 ? -9.109 7.985 3.514 1.00 80.19 151 LEU A C 1
ATOM 1225 O O . LEU A 1 151 ? -8.581 9.064 3.793 1.00 80.19 151 LEU A O 1
ATOM 1229 N N . LEU A 1 152 ? -9.787 7.299 4.433 1.00 89.31 152 LEU A N 1
ATOM 1230 C CA . LEU A 1 152 ? -9.926 7.737 5.826 1.00 89.31 152 LEU A CA 1
ATOM 1231 C C . LEU A 1 152 ? -8.612 7.572 6.608 1.00 89.31 152 LEU A C 1
ATOM 1233 O O . LEU A 1 152 ? -7.948 6.553 6.447 1.00 89.31 152 LEU A O 1
ATOM 1237 N N . PRO A 1 153 ? -8.256 8.483 7.527 1.00 89.62 153 PRO A N 1
ATOM 1238 C CA . PRO A 1 153 ? -7.017 8.359 8.285 1.00 89.62 153 PRO A CA 1
ATOM 1239 C C . PRO A 1 153 ? -7.033 7.159 9.224 1.00 89.62 153 PRO A C 1
ATOM 1241 O O . PRO A 1 153 ? -8.032 6.941 9.904 1.00 89.62 153 PRO A O 1
ATOM 1244 N N . ILE A 1 154 ? -5.921 6.426 9.300 1.00 92.00 154 ILE A N 1
ATOM 1245 C CA . ILE A 1 154 ? -5.755 5.290 10.211 1.00 92.00 154 ILE A CA 1
ATOM 1246 C C . ILE A 1 154 ? -4.827 5.608 11.390 1.00 92.00 154 ILE A C 1
ATOM 1248 O O . ILE A 1 154 ? -3.742 6.159 11.228 1.00 92.00 154 ILE A O 1
ATOM 1252 N N . TRP A 1 155 ? -5.272 5.248 12.592 1.00 94.25 155 TRP A N 1
ATOM 1253 C CA . TRP A 1 155 ? -4.533 5.354 13.852 1.00 94.25 155 TRP A CA 1
ATOM 1254 C C . TRP A 1 155 ? -4.318 3.975 14.450 1.00 94.25 155 TRP A C 1
ATOM 1256 O O . TRP A 1 155 ? -5.090 3.069 14.180 1.00 94.25 155 TRP A O 1
ATOM 1266 N N . GLN A 1 156 ? -3.315 3.816 15.299 1.00 93.62 156 GLN A N 1
ATOM 1267 C CA . GLN A 1 156 ? -2.952 2.571 15.952 1.00 93.62 156 GLN A CA 1
ATOM 1268 C C . GLN A 1 156 ? -3.043 2.714 17.471 1.00 93.62 156 GLN A C 1
ATOM 1270 O O . GLN A 1 156 ? -2.429 3.600 18.045 1.00 93.62 156 GLN A O 1
ATOM 1275 N N . ILE A 1 157 ? -3.726 1.811 18.163 1.00 92.06 157 ILE A N 1
ATOM 1276 C CA . ILE A 1 157 ? -3.634 1.706 19.627 1.00 92.06 157 ILE A CA 1
ATOM 1277 C C . ILE A 1 157 ? -2.936 0.398 19.961 1.00 92.06 157 ILE A C 1
ATOM 1279 O O . ILE A 1 157 ? -3.438 -0.680 19.643 1.00 92.06 157 ILE A O 1
ATOM 1283 N N . LYS A 1 158 ? -1.761 0.478 20.594 1.00 88.19 158 LYS A N 1
ATOM 1284 C CA . LYS A 1 158 ? -0.977 -0.700 20.983 1.00 88.19 158 LYS A CA 1
ATOM 1285 C C . LYS A 1 158 ? -1.379 -1.168 22.385 1.00 88.19 158 LYS A C 1
ATOM 1287 O O . LYS A 1 158 ? -1.297 -0.416 23.348 1.00 88.19 158 LYS A O 1
ATOM 1292 N N . TYR A 1 159 ? -1.783 -2.429 22.499 1.00 75.38 159 TYR A N 1
ATOM 1293 C CA . TYR A 1 159 ? -2.223 -3.079 23.739 1.00 75.38 159 TYR A CA 1
ATOM 1294 C C . TYR A 1 159 ? -1.121 -3.183 24.800 1.00 75.38 159 TYR A C 1
ATOM 1296 O O . TYR A 1 159 ? -1.414 -3.226 25.986 1.00 75.38 159 TYR A O 1
ATOM 1304 N N . GLU A 1 160 ? 0.143 -3.266 24.384 1.00 68.75 160 GLU A N 1
ATOM 1305 C CA . GLU A 1 160 ? 1.283 -3.434 25.302 1.00 68.75 160 GLU A CA 1
ATOM 1306 C C . GLU A 1 160 ? 1.591 -2.176 26.119 1.00 68.75 160 GLU A C 1
ATOM 1308 O O . GLU A 1 160 ? 2.411 -2.212 27.032 1.00 68.75 160 GLU A O 1
ATOM 1313 N N . ASP A 1 161 ? 0.911 -1.074 25.814 1.00 63.28 161 ASP A N 1
ATOM 1314 C CA . ASP A 1 161 ? 0.907 0.108 26.650 1.00 63.28 161 ASP A CA 1
ATOM 1315 C C . ASP A 1 161 ? -0.042 -0.124 27.834 1.00 63.28 161 ASP A C 1
ATOM 1317 O O . ASP A 1 161 ? -1.250 -0.311 27.658 1.00 63.28 161 ASP A O 1
ATOM 1321 N N . ASN A 1 162 ? 0.500 -0.131 29.054 1.00 59.31 162 ASN A N 1
ATOM 1322 C CA . ASN A 1 162 ? -0.247 -0.399 30.290 1.00 59.31 162 ASN A CA 1
ATOM 1323 C C . ASN A 1 162 ? -1.449 0.545 30.470 1.00 59.31 162 ASN A C 1
ATOM 1325 O O . ASN A 1 162 ? -2.401 0.219 31.181 1.00 59.31 162 ASN A O 1
ATOM 1329 N N . HIS A 1 163 ? -1.431 1.698 29.802 1.00 58.56 163 HIS A N 1
ATOM 1330 C CA . HIS A 1 163 ? -2.543 2.633 29.770 1.00 58.56 163 HIS A CA 1
ATOM 1331 C C . HIS A 1 163 ? -3.745 2.112 28.972 1.00 58.56 163 HIS A C 1
ATOM 1333 O O . HIS A 1 163 ? -4.867 2.481 29.292 1.00 58.56 163 HIS A O 1
ATOM 1339 N N . ASN A 1 164 ? -3.585 1.176 28.036 1.00 66.75 164 ASN A N 1
ATOM 1340 C CA . ASN A 1 164 ? -4.663 0.702 27.160 1.00 66.75 164 ASN A CA 1
ATOM 1341 C C . ASN A 1 164 ? -5.424 -0.527 27.678 1.00 66.75 164 ASN A C 1
ATOM 1343 O O . ASN A 1 164 ? -6.490 -0.847 27.157 1.00 66.75 164 ASN A O 1
ATOM 1347 N N . ALA A 1 165 ? -4.942 -1.186 28.736 1.00 64.06 165 ALA A N 1
ATOM 1348 C CA . ALA A 1 165 ? -5.513 -2.441 29.233 1.00 64.06 165 ALA A CA 1
ATOM 1349 C C . ALA A 1 165 ? -7.004 -2.354 29.627 1.00 64.06 165 ALA A C 1
ATOM 1351 O O . ALA A 1 165 ? -7.728 -3.337 29.495 1.00 64.06 165 ALA A O 1
ATOM 1352 N N . SER A 1 166 ? -7.486 -1.182 30.063 1.00 68.94 166 SER A N 1
ATOM 1353 C CA . SER A 1 166 ? -8.879 -0.994 30.512 1.00 68.94 166 SER A CA 1
ATOM 1354 C C . SER A 1 166 ? -9.918 -0.958 29.385 1.00 68.94 166 SER A C 1
ATOM 1356 O O . SER A 1 166 ? -11.107 -0.872 29.675 1.00 68.94 166 SER A O 1
ATOM 1358 N N . LEU A 1 167 ? -9.479 -0.946 28.125 1.00 76.88 167 LEU A N 1
ATOM 1359 C CA . LEU A 1 167 ? -10.355 -0.997 26.955 1.00 76.88 167 LEU A CA 1
ATOM 1360 C C . LEU A 1 167 ? -10.861 -2.406 26.648 1.00 76.88 167 LEU A C 1
ATOM 1362 O O . LEU A 1 167 ? -11.706 -2.555 25.771 1.00 76.88 167 LEU A O 1
ATOM 1366 N N . PHE A 1 168 ? -10.293 -3.434 27.282 1.00 76.56 168 PHE A N 1
ATOM 1367 C CA . PHE A 1 168 ? -10.489 -4.815 26.868 1.00 76.56 168 PHE A CA 1
ATOM 1368 C C . PHE A 1 168 ? -11.335 -5.594 27.870 1.00 76.56 168 PHE A C 1
ATOM 1370 O O . PHE A 1 168 ? -10.980 -5.700 29.045 1.00 76.56 168 PHE A O 1
ATOM 1377 N N . GLY A 1 169 ? -12.432 -6.179 27.389 1.00 76.94 169 GLY A N 1
ATOM 1378 C CA . GLY A 1 169 ? -13.420 -6.830 28.242 1.00 76.94 169 GLY A CA 1
ATOM 1379 C C . GLY A 1 169 ? -14.588 -7.448 27.468 1.00 76.94 169 GLY A C 1
ATOM 1380 O O . GLY A 1 169 ? -14.635 -7.366 26.238 1.00 76.94 169 GLY A O 1
ATOM 1381 N N . PRO A 1 170 ? -15.528 -8.106 28.172 1.00 71.94 170 PRO A N 1
ATOM 1382 C CA . PRO A 1 170 ? -16.747 -8.622 27.560 1.00 71.94 170 PRO A CA 1
ATOM 1383 C C . PRO A 1 170 ? -17.566 -7.476 26.952 1.00 71.94 170 PRO A C 1
ATOM 1385 O O . PRO A 1 170 ? -17.673 -6.397 27.531 1.00 71.94 170 PRO A O 1
ATOM 1388 N N . VAL A 1 171 ? -18.135 -7.720 25.774 1.00 72.38 171 VAL A N 1
ATOM 1389 C CA . VAL A 1 171 ? -18.819 -6.695 24.978 1.00 72.38 171 VAL A CA 1
ATOM 1390 C C . VAL A 1 171 ? -20.326 -6.836 25.111 1.00 72.38 171 VAL A C 1
ATOM 1392 O O . VAL A 1 171 ? -20.872 -7.890 24.794 1.00 72.38 171 VAL A O 1
ATOM 1395 N N . GLU A 1 172 ? -20.995 -5.748 25.494 1.00 67.00 172 GLU A N 1
ATOM 1396 C CA . GLU A 1 172 ? -22.447 -5.599 25.322 1.00 67.00 172 GLU A CA 1
ATOM 1397 C C . GLU A 1 172 ? -22.784 -4.914 23.983 1.00 67.00 172 GLU A C 1
ATOM 1399 O O . GLU A 1 172 ? -23.650 -5.394 23.255 1.00 67.00 172 GLU A O 1
ATOM 1404 N N . SER A 1 173 ? -22.074 -3.835 23.615 1.00 79.94 173 SER A N 1
ATOM 1405 C CA . SER A 1 173 ? -22.125 -3.193 22.287 1.00 79.94 173 SER A CA 1
ATOM 1406 C C . SER A 1 173 ? -20.937 -2.242 22.076 1.00 79.94 173 SER A C 1
ATOM 1408 O O . SER A 1 173 ? -20.566 -1.514 22.991 1.00 79.94 173 SER A O 1
ATOM 1410 N N . VAL A 1 174 ? -20.374 -2.208 20.861 1.00 88.06 174 VAL A N 1
ATOM 1411 C CA . VAL A 1 174 ? -19.305 -1.261 20.458 1.00 88.06 174 VAL A CA 1
ATOM 1412 C C . VAL A 1 174 ? -19.850 -0.115 19.596 1.00 88.06 174 VAL A C 1
ATOM 1414 O O . VAL A 1 174 ? -19.297 0.982 19.579 1.00 88.06 174 VAL A O 1
ATOM 1417 N N . LEU A 1 175 ? -20.953 -0.345 18.879 1.00 93.31 175 LEU A N 1
ATOM 1418 C CA . LEU A 1 175 ? -21.566 0.651 18.000 1.00 93.31 175 LEU A CA 1
ATOM 1419 C C . LEU A 1 175 ? -22.328 1.704 18.811 1.00 93.31 175 LEU A C 1
ATOM 1421 O O . LEU A 1 175 ? -22.987 1.381 19.799 1.00 93.31 175 LEU A O 1
ATOM 1425 N N . GLY A 1 176 ? -22.264 2.962 18.372 1.00 92.88 176 GLY A N 1
ATOM 1426 C CA . GLY A 1 176 ? -22.925 4.091 19.035 1.00 92.88 176 GLY A CA 1
ATOM 1427 C C . GLY A 1 176 ? -22.179 4.636 20.258 1.00 92.88 176 GLY A C 1
ATOM 1428 O O . GLY A 1 176 ? -22.577 5.664 20.806 1.00 92.88 176 GLY A O 1
ATOM 1429 N N . VAL A 1 177 ? -21.084 3.991 20.670 1.00 94.62 177 VAL A N 1
ATOM 1430 C CA . VAL A 1 177 ? -20.255 4.441 21.792 1.00 94.62 177 VAL A CA 1
ATOM 1431 C C . VAL A 1 177 ? -19.602 5.781 21.453 1.00 94.62 177 VAL A C 1
ATOM 1433 O O . VAL A 1 177 ? -19.066 5.952 20.358 1.00 94.62 177 VAL A O 1
ATOM 1436 N N . SER A 1 178 ? -19.655 6.721 22.402 1.00 92.69 178 SER A N 1
ATOM 1437 C CA . SER A 1 178 ? -19.109 8.084 22.268 1.00 92.69 178 SER A CA 1
ATOM 1438 C C . SER A 1 178 ? -18.223 8.529 23.434 1.00 92.69 178 SER A C 1
ATOM 1440 O O . SER A 1 178 ? -17.787 9.678 23.494 1.00 92.69 178 SER A O 1
ATOM 1442 N N . LYS A 1 179 ? -17.969 7.634 24.393 1.00 91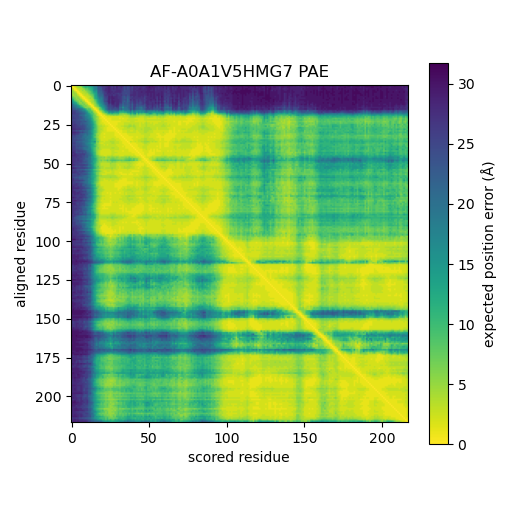.19 179 LYS A N 1
ATOM 1443 C CA . LYS A 1 179 ? -17.146 7.896 25.575 1.00 91.19 179 LYS A CA 1
ATOM 1444 C C . LYS A 1 179 ? -16.262 6.701 25.865 1.00 91.19 179 LYS A C 1
ATOM 1446 O O . LYS A 1 179 ? -16.672 5.556 25.698 1.00 91.19 179 LYS A O 1
ATOM 1451 N N . LEU A 1 180 ? -15.064 6.981 26.366 1.00 89.75 180 LEU A N 1
ATOM 1452 C CA . LEU A 1 180 ? -14.075 5.953 26.667 1.00 89.75 180 LEU A CA 1
ATOM 1453 C C . LEU A 1 180 ? -14.552 4.959 27.735 1.00 89.75 180 LEU A C 1
ATOM 1455 O O . LEU A 1 180 ? -14.283 3.770 27.613 1.00 89.75 180 LEU A O 1
ATOM 1459 N N . SER A 1 181 ? -15.266 5.433 28.762 1.00 89.12 181 SER A N 1
ATOM 1460 C CA . SER A 1 181 ? -15.787 4.587 29.850 1.00 89.12 181 SER A CA 1
ATOM 1461 C C . SER A 1 181 ? -16.699 3.463 29.365 1.00 89.12 181 SER A C 1
ATOM 1463 O O . SER A 1 181 ? -16.809 2.438 30.031 1.00 89.12 181 SER A O 1
ATOM 1465 N N . ASP A 1 182 ? -17.330 3.671 28.211 1.00 89.69 182 ASP A N 1
ATOM 1466 C CA . ASP A 1 182 ? -18.366 2.803 27.665 1.00 89.69 182 ASP A CA 1
ATOM 1467 C C . ASP A 1 182 ? -17.799 1.912 26.544 1.00 89.69 182 ASP A C 1
ATOM 1469 O O . ASP A 1 182 ? -18.482 1.019 26.046 1.00 89.69 182 ASP A O 1
ATOM 1473 N N . LEU A 1 183 ? -16.543 2.140 26.136 1.00 90.81 183 LEU A N 1
ATOM 1474 C CA . LEU A 1 183 ? -15.888 1.365 25.094 1.00 90.81 183 LEU A CA 1
ATOM 1475 C C . LEU A 1 183 ? -15.245 0.108 25.680 1.00 90.81 183 LEU A C 1
ATOM 1477 O O . LEU A 1 183 ? -14.271 0.182 26.427 1.00 90.81 183 LEU A O 1
ATOM 1481 N N . GLN A 1 184 ? -15.758 -1.048 25.265 1.00 90.00 184 GLN A N 1
ATOM 1482 C CA . GLN A 1 184 ? -15.151 -2.352 25.513 1.00 90.00 184 GLN A CA 1
ATOM 1483 C C . GLN A 1 184 ? -14.860 -3.037 24.180 1.00 90.00 184 GLN A C 1
ATOM 1485 O O . GLN A 1 184 ? -15.743 -3.187 23.338 1.00 90.00 184 GLN A O 1
ATOM 1490 N N . ILE A 1 185 ? -13.613 -3.448 23.982 1.00 88.75 185 ILE A N 1
ATOM 1491 C CA . ILE A 1 185 ? -13.137 -4.172 22.807 1.00 88.75 185 ILE A CA 1
ATOM 1492 C C . ILE A 1 185 ? -12.805 -5.601 23.255 1.00 88.75 185 ILE A C 1
ATOM 1494 O O . ILE A 1 185 ? -12.004 -5.782 24.169 1.00 88.75 185 ILE A O 1
ATOM 1498 N N . PRO A 1 186 ? -13.362 -6.648 22.628 1.00 84.94 186 PRO A N 1
ATOM 1499 C CA . PRO A 1 186 ? -13.220 -8.008 23.139 1.00 84.94 186 PRO A CA 1
ATOM 1500 C C . PRO A 1 186 ? -11.802 -8.547 22.945 1.00 84.94 186 PRO A C 1
ATOM 1502 O O . PRO A 1 186 ? -11.290 -9.273 23.795 1.00 84.94 186 PRO A O 1
ATOM 1505 N N . SER A 1 187 ? -11.150 -8.195 21.831 1.00 88.31 187 SER A N 1
ATOM 1506 C CA . SER A 1 187 ? -9.754 -8.542 21.560 1.00 88.31 187 SER A CA 1
ATOM 1507 C C . SER A 1 187 ? -9.152 -7.717 20.408 1.00 88.31 187 SER A C 1
ATOM 1509 O O . SER A 1 187 ? -9.839 -6.928 19.753 1.00 88.31 187 SER A O 1
ATOM 1511 N N . VAL A 1 188 ? -7.850 -7.890 20.167 1.00 91.94 188 VAL A N 1
ATOM 1512 C CA . VAL A 1 188 ? -7.129 -7.370 18.993 1.00 91.94 188 VAL A CA 1
ATOM 1513 C C . VAL A 1 188 ? -6.902 -8.489 17.964 1.00 91.94 188 VAL A C 1
ATOM 1515 O O . VAL A 1 188 ? -6.766 -9.647 18.364 1.00 91.94 188 VAL A O 1
ATOM 1518 N N . PRO A 1 189 ? -6.798 -8.179 16.660 1.00 95.00 189 PRO A N 1
ATOM 1519 C CA . PRO A 1 189 ? -6.950 -6.865 16.042 1.00 95.00 189 PRO A CA 1
ATOM 1520 C C . PRO A 1 189 ? -8.408 -6.401 16.014 1.00 95.00 189 PRO A C 1
ATOM 1522 O O . PRO A 1 189 ? -9.334 -7.205 15.928 1.00 95.00 189 PRO A O 1
ATOM 1525 N N . THR A 1 190 ? -8.605 -5.092 16.054 1.00 95.56 190 THR A N 1
ATOM 1526 C CA . THR A 1 190 ? -9.920 -4.467 15.867 1.00 95.56 190 THR A CA 1
ATOM 1527 C C . THR A 1 190 ? -9.728 -3.182 15.076 1.00 95.56 190 THR A C 1
ATOM 1529 O O . THR A 1 190 ? -8.760 -2.466 15.319 1.00 95.56 190 THR A O 1
ATOM 1532 N N . LEU A 1 191 ? -10.641 -2.877 14.157 1.00 96.81 191 LEU A N 1
ATOM 1533 C CA . LEU A 1 191 ? -10.695 -1.596 13.459 1.00 96.81 191 LEU A CA 1
ATOM 1534 C C . LEU A 1 191 ? -12.017 -0.912 13.784 1.00 96.81 191 LEU A C 1
ATOM 1536 O O . LEU A 1 191 ? -13.088 -1.489 13.600 1.00 96.81 191 LEU A O 1
ATOM 1540 N N . LEU A 1 192 ? -11.948 0.321 14.260 1.00 96.88 192 LEU A N 1
ATOM 1541 C CA . LEU A 1 192 ? -13.119 1.169 14.453 1.00 96.88 192 LEU A CA 1
ATOM 1542 C C . LEU A 1 192 ? -13.180 2.202 13.351 1.00 96.88 192 LEU A C 1
ATOM 1544 O O . LEU A 1 192 ? -12.154 2.778 13.023 1.00 96.88 192 LEU A O 1
ATOM 1548 N N . LEU A 1 193 ? -14.378 2.485 12.854 1.00 96.19 193 LEU A N 1
ATOM 1549 C CA . LEU A 1 193 ? -14.679 3.714 12.138 1.00 96.19 193 LEU A CA 1
ATOM 1550 C C . LEU A 1 193 ? -15.378 4.662 13.101 1.00 96.19 193 LEU A C 1
ATOM 1552 O O . LEU A 1 193 ? -16.505 4.407 13.534 1.00 96.19 193 LEU A O 1
ATOM 1556 N N . ILE A 1 194 ? -14.718 5.768 13.402 1.00 95.69 194 ILE A N 1
ATOM 1557 C CA . ILE A 1 194 ? -15.261 6.830 14.236 1.00 95.69 194 ILE A CA 1
ATOM 1558 C C . ILE A 1 194 ? -15.712 7.953 13.315 1.00 95.69 194 ILE A C 1
ATOM 1560 O O . ILE A 1 194 ? -14.957 8.376 12.443 1.00 95.69 194 ILE A O 1
ATOM 1564 N N . LYS A 1 195 ? -16.952 8.419 13.483 1.00 94.81 195 LYS A N 1
ATOM 1565 C CA . LYS A 1 195 ? -17.493 9.614 12.821 1.00 94.81 195 LYS A CA 1
ATOM 1566 C C . LYS A 1 195 ? -18.212 10.461 13.859 1.00 94.81 195 LYS A C 1
ATOM 1568 O O . LYS A 1 195 ? -19.045 9.939 14.593 1.00 94.81 195 LYS A O 1
ATOM 1573 N N . ASN A 1 196 ? -17.915 11.759 13.906 1.00 92.06 196 ASN A N 1
ATOM 1574 C CA . ASN A 1 196 ? -18.547 12.713 14.827 1.00 92.06 196 ASN A CA 1
ATOM 1575 C C . ASN A 1 196 ? -18.532 12.231 16.290 1.00 92.06 196 ASN A C 1
ATOM 1577 O O . ASN A 1 196 ? -19.565 12.244 16.954 1.00 92.06 196 ASN A O 1
ATOM 1581 N N . HIS A 1 197 ? -17.366 11.785 16.773 1.00 93.88 197 HIS A N 1
ATOM 1582 C CA . HIS A 1 197 ? -17.168 11.294 18.146 1.00 93.88 197 HIS A CA 1
ATOM 1583 C C . HIS A 1 197 ? -17.951 10.020 18.498 1.00 93.88 197 HIS A C 1
ATOM 1585 O O . HIS A 1 197 ? -18.142 9.722 19.672 1.00 93.88 197 HIS A O 1
ATOM 1591 N N . ILE A 1 198 ? -18.415 9.266 17.499 1.00 94.75 198 ILE A N 1
ATOM 1592 C CA . ILE A 1 198 ? -19.200 8.047 17.695 1.00 94.75 198 ILE A CA 1
ATOM 1593 C C . ILE A 1 198 ? -18.579 6.909 16.890 1.00 94.75 198 ILE A C 1
ATOM 1595 O O . ILE A 1 198 ? -18.202 7.093 15.731 1.00 94.75 198 ILE A O 1
ATOM 1599 N N . VAL A 1 199 ? -18.517 5.712 17.474 1.00 96.44 199 VAL A N 1
ATOM 16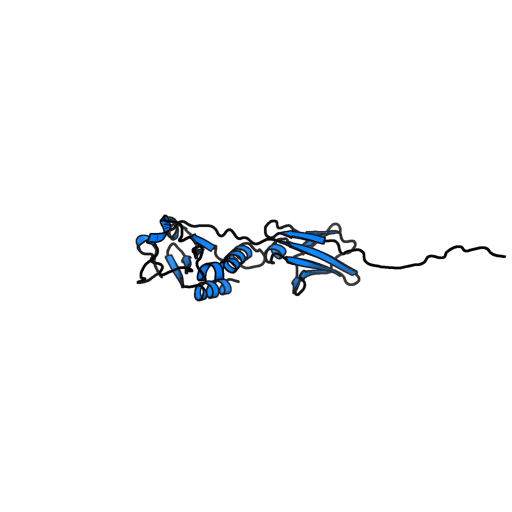00 C CA . VAL A 1 199 ? -18.211 4.493 16.717 1.00 96.44 199 VAL A CA 1
ATOM 1601 C C . VAL A 1 199 ? -19.395 4.157 15.809 1.00 96.44 199 VAL A C 1
ATOM 1603 O O . VAL A 1 199 ? -20.458 3.753 16.282 1.00 96.44 199 VAL A O 1
ATOM 1606 N N . VAL A 1 200 ? -19.220 4.320 14.498 1.00 95.94 200 VAL A N 1
ATOM 1607 C CA . VAL A 1 200 ? -20.271 4.047 13.498 1.00 95.94 200 VAL A CA 1
ATOM 1608 C C . VAL A 1 200 ? -20.054 2.744 12.744 1.00 95.94 200 VAL A C 1
ATOM 1610 O O . VAL A 1 200 ? -20.994 2.216 12.158 1.00 95.94 200 VAL A O 1
ATOM 1613 N N . ALA A 1 201 ? -18.830 2.225 12.760 1.00 95.44 201 ALA A N 1
ATOM 1614 C CA . ALA A 1 201 ? -18.559 0.865 12.342 1.00 95.44 201 ALA A CA 1
ATOM 1615 C C . ALA A 1 201 ? -17.474 0.257 13.222 1.00 95.44 201 ALA A C 1
ATOM 1617 O O . ALA A 1 201 ? -16.601 0.946 13.754 1.00 95.44 201 ALA A O 1
ATOM 1618 N N . TYR A 1 202 ? -17.564 -1.049 13.374 1.00 94.69 202 TYR A N 1
ATOM 1619 C CA . TYR A 1 202 ? -16.691 -1.858 14.194 1.00 94.69 202 TYR A CA 1
ATOM 1620 C C . TYR A 1 202 ? -16.424 -3.129 13.414 1.00 94.69 202 TYR A C 1
ATOM 1622 O O . TYR A 1 202 ? -17.357 -3.750 12.909 1.00 94.69 202 TYR A O 1
ATOM 1630 N N . TYR A 1 203 ? -15.150 -3.469 13.318 1.00 95.56 203 TYR A N 1
ATOM 1631 C CA . TYR A 1 203 ? -14.680 -4.628 12.593 1.00 95.56 203 TYR A CA 1
ATOM 1632 C C . TYR A 1 203 ? -13.773 -5.410 13.524 1.00 95.56 203 TYR A C 1
ATOM 1634 O O . TYR A 1 203 ? -12.710 -4.923 13.933 1.00 95.56 203 TYR A O 1
ATOM 1642 N N . HIS A 1 204 ? -14.223 -6.598 13.902 1.00 93.56 204 HIS A N 1
ATOM 1643 C CA . HIS A 1 204 ? -13.542 -7.430 14.870 1.00 93.56 204 HIS A CA 1
ATOM 1644 C C . HIS A 1 204 ? -12.766 -8.569 14.235 1.00 93.56 204 HIS A C 1
ATOM 1646 O O . HIS A 1 204 ? -13.264 -9.298 13.377 1.00 93.56 204 HIS A O 1
ATOM 1652 N N . GLY A 1 205 ? -11.551 -8.779 14.736 1.00 89.06 205 GLY A N 1
ATOM 1653 C CA . GLY A 1 205 ? -10.669 -9.796 14.202 1.00 89.06 205 GLY A CA 1
ATOM 1654 C C . GLY A 1 205 ? -10.156 -9.412 12.815 1.00 89.06 205 GLY A C 1
ATOM 1655 O O . GLY A 1 205 ? -10.677 -8.531 12.133 1.00 89.06 205 GLY A O 1
ATOM 1656 N N . ALA A 1 206 ? -9.084 -10.074 12.387 1.00 91.56 206 ALA A N 1
ATOM 1657 C CA . ALA A 1 206 ? -8.373 -9.708 11.162 1.00 91.56 206 ALA A CA 1
ATOM 1658 C C . ALA A 1 206 ? -9.289 -9.715 9.922 1.00 91.56 206 ALA A C 1
ATOM 1660 O O . ALA A 1 206 ? -9.163 -8.845 9.062 1.00 91.56 206 ALA A O 1
ATOM 1661 N N . SER A 1 207 ? -10.240 -10.659 9.871 1.00 86.69 207 SER A N 1
ATOM 1662 C CA . SER A 1 207 ? -11.151 -10.866 8.740 1.00 86.69 207 SER A CA 1
ATOM 1663 C C . SER A 1 207 ? -12.030 -9.654 8.445 1.00 86.69 207 SER A C 1
ATOM 1665 O O . SER A 1 207 ? -12.166 -9.251 7.294 1.00 86.69 207 SER A O 1
ATOM 1667 N N . GLU A 1 208 ? -12.625 -9.048 9.467 1.00 95.00 208 GLU A N 1
ATOM 1668 C CA . GLU A 1 208 ? -13.522 -7.911 9.266 1.00 95.00 208 GLU A CA 1
ATOM 1669 C C . GLU A 1 208 ? -12.738 -6.624 8.984 1.00 95.00 208 GLU A C 1
ATOM 1671 O O . GLU A 1 208 ? -13.134 -5.834 8.128 1.00 95.00 208 GLU A O 1
ATOM 1676 N N . VAL A 1 209 ? -11.597 -6.437 9.662 1.00 92.50 209 VAL A N 1
ATOM 1677 C CA . VAL A 1 209 ? -10.705 -5.280 9.469 1.00 92.50 209 VAL A CA 1
ATOM 1678 C C . VAL A 1 209 ? -10.224 -5.203 8.026 1.00 92.50 209 VAL A C 1
ATOM 1680 O O . VAL A 1 209 ? -10.327 -4.163 7.375 1.00 92.50 209 VAL A O 1
ATOM 1683 N N . LEU A 1 210 ? -9.734 -6.329 7.515 1.00 90.81 210 LEU A N 1
ATOM 1684 C CA . LEU A 1 210 ? -9.237 -6.431 6.155 1.00 90.81 210 LEU A CA 1
ATOM 1685 C C . LEU A 1 210 ? -10.357 -6.237 5.123 1.00 90.81 210 LEU A C 1
ATOM 1687 O O . LEU A 1 210 ? -10.159 -5.510 4.148 1.00 90.81 210 LEU A O 1
ATOM 1691 N N . ASN A 1 211 ? -11.536 -6.839 5.348 1.00 88.69 211 ASN A N 1
ATOM 1692 C CA . ASN A 1 211 ? -12.699 -6.681 4.465 1.00 88.69 211 ASN A CA 1
ATOM 1693 C C . ASN A 1 211 ? -13.048 -5.212 4.258 1.00 88.69 211 ASN A C 1
ATOM 1695 O O . ASN A 1 211 ? -13.357 -4.801 3.146 1.00 88.69 211 ASN A O 1
ATOM 1699 N N . TYR A 1 212 ? -12.948 -4.417 5.312 1.00 93.25 212 TYR A N 1
ATOM 1700 C CA . TYR A 1 212 ? -13.268 -3.010 5.243 1.00 93.25 212 TYR A CA 1
ATOM 1701 C C . TYR A 1 212 ? -12.192 -2.159 4.542 1.00 93.25 212 TYR A C 1
ATOM 1703 O O . TYR A 1 212 ? -12.543 -1.381 3.658 1.00 93.25 212 TYR A O 1
ATOM 1711 N N . LEU A 1 213 ? -10.894 -2.316 4.852 1.00 88.25 213 LEU A N 1
ATOM 1712 C CA . LEU A 1 213 ? -9.811 -1.535 4.206 1.00 88.25 213 LEU A CA 1
ATOM 1713 C C . LEU A 1 213 ? -9.809 -1.681 2.678 1.00 88.25 213 LEU A C 1
ATOM 1715 O O . LEU A 1 213 ? -9.429 -0.764 1.954 1.00 88.25 213 LEU A O 1
ATOM 1719 N N . ASN A 1 214 ? -10.266 -2.832 2.190 1.00 80.88 214 ASN A N 1
ATOM 1720 C CA . ASN A 1 214 ? -10.382 -3.117 0.767 1.00 80.88 214 ASN A CA 1
ATOM 1721 C C . ASN A 1 214 ? -11.576 -2.438 0.088 1.00 80.88 214 ASN A C 1
ATOM 1723 O O . ASN A 1 214 ? -11.542 -2.278 -1.123 1.00 80.88 214 ASN A O 1
ATOM 1727 N N . THR A 1 215 ? -12.603 -2.019 0.831 1.00 85.44 215 THR A N 1
ATOM 1728 C CA . THR A 1 215 ? -13.720 -1.231 0.269 1.00 85.44 215 THR A CA 1
ATOM 1729 C C . THR A 1 215 ? -13.375 0.237 0.059 1.00 85.44 215 THR A C 1
ATOM 1731 O O . THR A 1 215 ? -14.169 0.971 -0.521 1.00 85.44 215 THR A O 1
ATOM 1734 N N . LEU A 1 216 ? -12.230 0.669 0.589 1.00 69.94 216 LEU A N 1
ATOM 1735 C CA . LEU A 1 216 ? -11.797 2.054 0.538 1.00 69.94 216 LEU A CA 1
ATOM 1736 C C . LEU A 1 216 ? -10.864 2.329 -0.650 1.00 69.94 216 LEU A C 1
ATOM 1738 O O . LEU A 1 216 ? -10.802 3.476 -1.063 1.00 69.94 216 LEU A O 1
ATOM 1742 N N . LYS A 1 217 ? -10.184 1.309 -1.192 1.00 64.06 217 LYS A N 1
ATOM 1743 C CA . LYS A 1 217 ? -9.331 1.398 -2.394 1.00 64.06 217 LYS A CA 1
ATOM 1744 C C . LYS A 1 217 ? -10.149 1.699 -3.646 1.00 64.06 217 LYS A C 1
ATOM 1746 O O . LYS A 1 217 ? -9.619 2.448 -4.490 1.00 64.06 217 LYS A O 1
#

Nearest PDB structures (foldseek):
  7zv9-assembly7_N  TM=5.832E-01  e=1.963E-02  Homo sapiens
  2cr3-assembly1_A  TM=4.188E-01  e=3.437E-03  Homo sapiens
  5cyx-assembly1_A  TM=3.681E-01  e=1.733E-02  Mus musculus
  7zxg-assembly2_D  TM=3.695E-01  e=5.653E-02  Plasmodium falciparum
  7zxf-assembly1_A  TM=4.004E-01  e=3.436E-01  Plasmodium falciparum

Secondary structure (DSSP, 8-state):
----------------PPPPEEEEESSS---EEEE-SS--SEEEEEESS-EEE--EEEETTEEEE-HHHHHHS-SEEEEEEEE-SS-EEEEEEEEE-----PPB--GGGGGT--S-EEEEEE-TT-HHHHHHHHHHHHHHHHHS-TTS--PPPEEEEETTSTTTGGGBS--S--TT--SGGG--B-SSSEEEEEETTEEEEEEEHHHHHHHHHTTT-

Sequence (217 aa):
MKKILLLLILTILAGCQDDPLYQYDKQNPHQLNIALCFTPEEVVLLDENDVYTLDWTYEDAQLIIRSETLNCFIAGEYRINITDSKNTLSVKLEISGFNQNIPSLLKEELFEKPTSFLVFFSKANCYGCELIMADIYRYHDAQTARNHEPLLPIWQIKYEDNHNASLFGPVESVLGVSKLSDLQIPSVPTLLLIKNHIVVAYYHGASEVLNYLNTLK

Foldseek 3Di:
DDDDDDDPDPDPPPDDDDFAEAEAELVHFDKDKDFAPDDFPAKFKADVPDTHRFPWDDDPRIIIGDSLSVLLDAQAKIKMWTDDPPDIGIHIYGYHDFDLDAAADQLQCLLVDQAKAKEWEEEPVDPQRVVCSVVVRSLVSVCVRHPDDRFGRYYYYYCVPPRCVQQEDDDPDQFQDQGSNNHYDPDPGKMFTDGRSTGHDIADTNVRVVVVSVVRD

Radius of gyration: 25.99 Å; Cα contacts (8 Å, |Δi|>4): 426; chains: 1; bounding box: 79×35×81 Å

Mean predicted aligned error: 9.66 Å

pLDDT: mean 81.49, std 15.02, range [37.56, 96.88]